Protein AF-A0A484Z8P9-F1 (afdb_monomer_lite)

Secondary structure (DSSP, 8-state):
-------HHHHHHHHHHTT------HHHHHHHHHHHHHHHH--SS-EEHHHHHHHHHHHHHHTT--GGGHHHHHHHHHHHHHHTTSEEEEE-TTSGGGEEEEE-HHHHHHHHHHHS-----HHHHHHHHHHHHHHHHHHHHHHHH---HHHIIIIIIHHIIIIIHHHHHHHHHHHHHHHHHHHHHHHHHHHHHHHHTTTTHHHHHHHHHHHHHHHHHHHHHHHHHHHHHHHHHHHHHHHHTT-GGGHHHHHHHHHHHHHHHHHHHHHHHHHHHHHHHHHHHHHHIIIIIGGGTTSHHHHHHHHHHHTGGGS--------PPP------

Structure (mmCIF, N/CA/C/O backbone):
data_AF-A0A484Z8P9-F1
#
_entry.id   AF-A0A484Z8P9-F1
#
loop_
_atom_site.group_PDB
_atom_site.id
_atom_site.type_symbol
_atom_site.label_atom_id
_atom_site.label_alt_id
_atom_site.label_comp_id
_atom_site.label_asym_id
_atom_site.label_entity_id
_atom_site.label_seq_id
_atom_site.pdbx_PDB_ins_code
_atom_site.Cartn_x
_atom_site.Cartn_y
_atom_site.Cartn_z
_atom_site.occupancy
_atom_site.B_iso_or_equiv
_atom_site.auth_seq_id
_atom_site.auth_comp_id
_atom_site.auth_asym_id
_atom_site.auth_atom_id
_atom_site.pdbx_PDB_model_num
ATOM 1 N N . MET A 1 1 ? 22.031 -9.358 -8.435 1.00 37.25 1 MET A N 1
ATOM 2 C CA . MET A 1 1 ? 20.747 -9.681 -7.775 1.00 37.25 1 MET A CA 1
ATOM 3 C C . MET A 1 1 ? 20.360 -11.077 -8.216 1.00 37.25 1 MET A C 1
ATOM 5 O O . MET A 1 1 ? 20.208 -11.274 -9.410 1.00 37.25 1 MET A O 1
ATOM 9 N N . SER A 1 2 ? 20.320 -12.048 -7.305 1.00 35.28 2 SER A N 1
ATOM 10 C CA . SER A 1 2 ? 19.967 -13.431 -7.638 1.00 35.28 2 SER A CA 1
ATOM 11 C C . SER A 1 2 ? 18.518 -13.498 -8.115 1.00 35.28 2 SER A C 1
ATOM 13 O O . SER A 1 2 ? 17.629 -13.045 -7.393 1.00 35.28 2 SER A O 1
ATOM 15 N N . GLU A 1 3 ? 18.282 -14.058 -9.301 1.00 43.06 3 GLU A N 1
ATOM 16 C CA . GLU A 1 3 ? 16.948 -14.477 -9.727 1.00 43.06 3 GLU A CA 1
ATOM 17 C C . GLU A 1 3 ? 16.359 -15.385 -8.641 1.00 43.06 3 GLU A C 1
ATOM 19 O O . GLU A 1 3 ? 16.857 -16.480 -8.378 1.00 43.06 3 GLU A O 1
ATOM 24 N N . PHE A 1 4 ? 15.333 -14.898 -7.946 1.00 51.59 4 PHE A N 1
ATOM 25 C CA . PHE A 1 4 ? 14.614 -15.669 -6.938 1.00 51.59 4 PHE A CA 1
ATOM 26 C C . PHE A 1 4 ? 13.738 -16.710 -7.648 1.00 51.59 4 PHE A C 1
ATOM 28 O O . PHE A 1 4 ? 12.543 -16.520 -7.833 1.00 51.59 4 PHE A O 1
ATOM 35 N N . SER A 1 5 ? 14.347 -17.819 -8.064 1.00 47.97 5 SER A N 1
ATOM 36 C CA . SER A 1 5 ? 13.654 -19.040 -8.481 1.00 47.97 5 SER A CA 1
ATOM 37 C C . SER A 1 5 ? 13.575 -19.996 -7.289 1.00 47.97 5 SER A C 1
ATOM 39 O O . SER A 1 5 ? 14.218 -21.042 -7.277 1.00 47.97 5 SER A O 1
ATOM 41 N N . GLN A 1 6 ? 12.835 -19.615 -6.249 1.00 67.81 6 GLN A N 1
ATOM 42 C CA . GLN A 1 6 ? 12.407 -20.568 -5.225 1.00 67.81 6 GLN A CA 1
ATOM 43 C C . GLN A 1 6 ? 10.926 -20.844 -5.442 1.00 67.81 6 GLN A C 1
ATOM 45 O O . GLN A 1 6 ? 10.118 -19.919 -5.534 1.00 67.81 6 GLN A O 1
ATOM 50 N N . THR A 1 7 ? 10.563 -22.118 -5.530 1.00 87.06 7 THR A N 1
ATOM 51 C CA . THR A 1 7 ? 9.159 -22.526 -5.446 1.00 87.06 7 THR A CA 1
ATOM 52 C C . THR A 1 7 ? 8.559 -22.041 -4.119 1.00 87.06 7 THR A C 1
ATOM 54 O O . THR A 1 7 ? 9.279 -21.809 -3.144 1.00 87.06 7 THR A O 1
ATOM 57 N N . VAL A 1 8 ? 7.229 -21.901 -4.045 1.00 88.31 8 VAL A N 1
ATOM 58 C CA . VAL A 1 8 ? 6.553 -21.447 -2.810 1.00 88.31 8 VAL A CA 1
ATOM 59 C C . VAL A 1 8 ? 7.009 -22.242 -1.567 1.00 88.31 8 VAL A C 1
ATOM 61 O O . VAL A 1 8 ? 7.335 -21.611 -0.560 1.00 88.31 8 VAL A O 1
ATOM 64 N N . PRO A 1 9 ? 7.130 -23.589 -1.600 1.00 92.69 9 PRO A N 1
ATOM 65 C CA . PRO A 1 9 ? 7.633 -24.350 -0.454 1.00 92.69 9 PRO A CA 1
ATOM 66 C C . PRO A 1 9 ? 9.104 -24.075 -0.104 1.00 92.69 9 PRO A C 1
ATOM 68 O O . PRO A 1 9 ? 9.454 -24.044 1.077 1.00 92.69 9 PRO A O 1
ATOM 71 N N . GLU A 1 10 ? 9.968 -23.860 -1.098 1.00 93.44 10 GLU A N 1
ATOM 72 C CA . GLU A 1 10 ? 11.386 -23.545 -0.873 1.00 93.44 10 GLU A CA 1
ATOM 73 C C . GLU A 1 10 ? 11.560 -22.188 -0.192 1.00 93.44 10 GLU A C 1
ATOM 75 O O . GLU A 1 10 ? 12.359 -22.080 0.740 1.00 93.44 10 GLU A O 1
ATOM 80 N N . LEU A 1 11 ? 10.761 -21.189 -0.582 1.00 90.62 11 LEU A N 1
ATOM 81 C CA . LEU A 1 11 ? 10.760 -19.876 0.064 1.00 90.62 11 LEU A CA 1
ATOM 82 C C . LEU A 1 11 ? 10.361 -19.981 1.543 1.00 90.62 11 LEU A C 1
ATOM 84 O O . LEU A 1 11 ? 11.007 -19.383 2.404 1.00 90.62 11 LEU A O 1
ATOM 88 N N . VAL A 1 12 ? 9.339 -20.784 1.861 1.00 93.44 12 VAL A N 1
ATOM 89 C CA . VAL A 1 12 ? 8.914 -21.025 3.252 1.00 93.44 12 VAL A CA 1
ATOM 90 C C . VAL A 1 12 ? 10.012 -21.735 4.048 1.00 93.44 12 VAL A C 1
ATOM 92 O O . VAL A 1 12 ? 10.311 -21.350 5.182 1.00 93.44 12 VAL A O 1
ATOM 95 N N . ALA A 1 13 ? 10.652 -22.750 3.461 1.00 94.50 13 ALA A N 1
ATOM 96 C CA . ALA A 1 13 ? 11.763 -23.452 4.097 1.00 94.50 13 ALA A CA 1
ATOM 97 C C . ALA A 1 13 ? 12.959 -22.519 4.348 1.00 94.50 13 ALA A C 1
ATOM 99 O O . ALA A 1 13 ? 13.568 -22.572 5.420 1.00 94.50 13 ALA A O 1
ATOM 100 N N . TRP A 1 14 ? 13.269 -21.632 3.399 1.00 93.50 14 TRP A N 1
ATOM 101 C CA . TRP A 1 14 ? 14.308 -20.616 3.537 1.00 93.50 14 TRP A CA 1
ATOM 102 C C . TRP A 1 14 ? 13.979 -19.606 4.641 1.00 93.50 14 TRP A C 1
ATOM 104 O O . TRP A 1 14 ? 14.825 -19.371 5.505 1.00 93.50 14 TRP A O 1
ATOM 114 N N . ALA A 1 15 ? 12.759 -19.065 4.680 1.00 93.81 15 ALA A N 1
ATOM 115 C CA . ALA A 1 15 ? 12.340 -18.123 5.719 1.00 93.81 15 ALA A CA 1
ATOM 116 C C . ALA A 1 15 ? 12.446 -18.737 7.124 1.00 93.81 15 ALA A C 1
ATOM 118 O O . ALA A 1 15 ? 13.018 -18.129 8.030 1.00 93.81 15 ALA A O 1
ATOM 119 N N . ARG A 1 16 ? 11.997 -19.991 7.282 1.00 94.56 16 ARG A N 1
ATOM 120 C CA . ARG A 1 16 ? 12.126 -20.746 8.536 1.00 94.56 16 ARG A CA 1
ATOM 121 C C . ARG A 1 16 ? 13.587 -21.011 8.907 1.00 94.56 16 ARG A C 1
ATOM 123 O O . ARG A 1 16 ? 13.947 -20.878 10.071 1.00 94.56 16 ARG A O 1
ATOM 130 N N . LYS A 1 17 ? 14.436 -21.388 7.944 1.00 95.38 17 LYS A N 1
ATOM 131 C CA . LYS A 1 17 ? 15.869 -21.648 8.183 1.00 95.38 17 LYS A CA 1
ATOM 132 C C . LYS A 1 17 ? 16.605 -20.403 8.688 1.00 95.38 17 LYS A C 1
ATOM 134 O O . LYS A 1 17 ? 17.555 -20.542 9.451 1.00 95.38 17 LYS A O 1
ATOM 139 N N . ASN A 1 18 ? 16.185 -19.217 8.253 1.00 93.38 18 ASN A N 1
ATOM 140 C CA . ASN A 1 18 ? 16.790 -17.947 8.652 1.00 93.38 18 ASN A CA 1
ATOM 141 C C . ASN A 1 18 ? 16.125 -17.296 9.879 1.00 93.38 18 ASN A C 1
ATOM 143 O O . ASN A 1 18 ? 16.535 -16.195 10.241 1.00 93.38 18 ASN A O 1
ATOM 147 N N . ASP A 1 19 ? 15.133 -17.950 10.499 1.00 94.00 19 ASP A N 1
ATOM 148 C CA . ASP A 1 19 ? 14.394 -17.440 11.666 1.00 94.00 19 ASP A CA 1
ATOM 149 C C . ASP A 1 19 ? 13.837 -16.020 11.440 1.00 94.00 19 ASP A C 1
ATOM 151 O O . ASP A 1 19 ? 13.953 -15.142 12.294 1.00 94.00 19 ASP A O 1
ATOM 155 N N . PHE A 1 20 ? 13.275 -15.748 10.252 1.00 94.88 20 PHE A N 1
ATOM 156 C CA . PHE A 1 20 ? 12.651 -14.446 10.001 1.00 94.88 20 PHE A CA 1
ATOM 157 C C . PHE A 1 20 ? 11.382 -14.294 10.832 1.00 94.88 20 PHE A C 1
ATOM 159 O O . PHE A 1 20 ? 10.406 -15.018 10.642 1.00 94.88 20 PHE A O 1
ATOM 166 N N . SER A 1 21 ? 11.392 -13.307 11.723 1.00 95.75 21 SER A N 1
ATOM 167 C CA . SER A 1 21 ? 10.266 -12.979 12.588 1.00 95.75 21 SER A CA 1
ATOM 168 C C . SER A 1 21 ? 10.240 -11.487 12.890 1.00 95.75 21 SER A C 1
ATOM 170 O O . SER A 1 21 ? 11.296 -10.884 13.082 1.00 95.75 21 SER A O 1
ATOM 172 N N . ILE A 1 22 ? 9.035 -10.930 12.997 1.00 97.88 22 ILE A N 1
ATOM 173 C CA . ILE A 1 22 ? 8.789 -9.578 13.497 1.00 97.88 22 ILE A CA 1
ATOM 174 C C . ILE A 1 22 ? 7.814 -9.708 14.668 1.00 97.88 22 ILE A C 1
ATOM 176 O O . ILE A 1 22 ? 6.740 -10.290 14.530 1.00 97.88 22 ILE A O 1
ATOM 180 N N . SER A 1 23 ? 8.201 -9.181 15.821 1.00 97.56 23 SER A N 1
ATOM 181 C CA . SER A 1 23 ? 7.424 -9.140 17.052 1.00 97.56 23 SER A CA 1
ATOM 182 C C . SER A 1 23 ? 7.485 -7.722 17.604 1.00 97.56 23 SER A C 1
ATOM 184 O O . SER A 1 23 ? 8.396 -7.365 18.353 1.00 97.56 23 SER A O 1
ATOM 186 N N . LEU A 1 24 ? 6.480 -6.925 17.237 1.00 97.69 24 LEU A N 1
ATOM 187 C CA . LEU A 1 24 ? 6.313 -5.540 17.668 1.00 97.69 24 LEU A CA 1
ATOM 188 C C . LEU A 1 24 ? 4.995 -5.361 18.441 1.00 97.69 24 LEU A C 1
ATOM 190 O O . LEU A 1 24 ? 4.028 -4.842 17.885 1.00 97.69 24 LEU A O 1
ATOM 194 N N . PRO A 1 25 ? 4.925 -5.793 19.718 1.00 97.06 25 PRO A N 1
ATOM 195 C CA . PRO A 1 25 ? 3.855 -5.369 20.619 1.00 97.06 25 PRO A CA 1
ATOM 196 C C . PRO A 1 25 ? 3.787 -3.838 20.730 1.00 97.06 25 PRO A C 1
ATOM 198 O O . PRO A 1 25 ? 4.731 -3.145 20.351 1.00 97.06 25 PRO A O 1
ATOM 201 N N . VAL A 1 26 ? 2.682 -3.303 21.258 1.00 97.56 26 VAL A N 1
ATOM 202 C CA . VAL A 1 26 ? 2.400 -1.854 21.239 1.00 97.56 26 VAL A CA 1
ATOM 203 C C . VAL A 1 26 ? 3.549 -1.029 21.832 1.00 97.56 26 VAL A C 1
ATOM 205 O O . VAL A 1 26 ? 3.961 -0.053 21.221 1.00 97.56 26 VAL A O 1
ATOM 208 N N . ASP A 1 27 ? 4.137 -1.454 22.951 1.00 95.25 27 ASP A N 1
ATOM 209 C CA . ASP A 1 27 ? 5.281 -0.785 23.584 1.00 95.25 27 ASP A CA 1
ATOM 210 C C . ASP A 1 27 ? 6.555 -0.827 22.718 1.00 95.25 27 ASP A C 1
ATOM 212 O O . ASP A 1 27 ? 7.264 0.172 22.589 1.00 95.25 27 ASP A O 1
ATOM 216 N N . ARG A 1 28 ? 6.839 -1.964 22.070 1.00 97.31 28 ARG A N 1
ATOM 217 C CA . ARG A 1 28 ? 7.971 -2.117 21.139 1.00 97.31 28 ARG A CA 1
ATOM 218 C C . ARG A 1 28 ? 7.794 -1.297 19.869 1.00 97.31 28 ARG A C 1
ATOM 220 O O . ARG A 1 28 ? 8.763 -0.700 19.404 1.00 97.31 28 ARG A O 1
ATOM 227 N N . LEU A 1 29 ? 6.579 -1.254 19.326 1.00 97.94 29 LEU A N 1
ATOM 228 C CA . LEU A 1 29 ? 6.259 -0.414 18.180 1.00 97.94 29 LEU A CA 1
ATOM 229 C C . LEU A 1 29 ? 6.391 1.061 18.560 1.00 97.94 29 LEU A C 1
ATOM 231 O O . LEU A 1 29 ? 7.093 1.785 17.868 1.00 97.94 29 LEU A O 1
ATOM 235 N N . SER A 1 30 ? 5.817 1.496 19.686 1.00 97.31 30 SER A N 1
ATOM 236 C CA . SER A 1 30 ? 5.971 2.869 20.186 1.00 97.31 30 SER A CA 1
ATOM 237 C C . SER A 1 30 ? 7.437 3.261 20.361 1.00 97.31 30 SER A C 1
ATOM 239 O O . SER A 1 30 ? 7.817 4.364 19.976 1.00 97.31 30 SER A O 1
ATOM 241 N N . PHE A 1 31 ? 8.277 2.355 20.868 1.00 97.94 31 PHE A N 1
ATOM 242 C CA . PHE A 1 31 ? 9.721 2.574 20.933 1.00 97.94 31 PHE A CA 1
ATOM 243 C C . PHE A 1 31 ? 10.358 2.736 19.552 1.00 97.94 31 PHE A C 1
ATOM 245 O O . PHE A 1 31 ? 11.072 3.709 19.328 1.00 97.94 31 PHE A O 1
ATOM 252 N N . LEU A 1 32 ? 10.063 1.845 18.603 1.00 97.88 32 LEU A N 1
ATOM 253 C CA . LEU A 1 32 ? 10.579 1.954 17.238 1.00 97.88 32 LEU A CA 1
ATOM 254 C C . LEU A 1 32 ? 10.132 3.260 16.551 1.00 97.88 32 LEU A C 1
ATOM 256 O O . LEU A 1 32 ? 10.923 3.885 15.845 1.00 97.88 32 LEU A O 1
ATOM 260 N N . LEU A 1 33 ? 8.892 3.700 16.787 1.00 97.00 33 LEU A N 1
ATOM 261 C CA . LEU A 1 33 ? 8.375 4.967 16.271 1.00 97.00 33 LEU A CA 1
ATOM 262 C C . LEU A 1 33 ? 9.081 6.169 16.908 1.00 97.00 33 LEU A C 1
ATOM 264 O O . LEU A 1 33 ? 9.485 7.076 16.189 1.00 97.00 33 LEU A O 1
ATOM 268 N N . ALA A 1 34 ? 9.304 6.155 18.226 1.00 95.88 34 ALA A N 1
ATOM 269 C CA . ALA A 1 34 ? 10.063 7.200 18.913 1.00 95.88 34 ALA A CA 1
ATOM 270 C C . ALA A 1 34 ? 11.489 7.323 18.350 1.00 95.88 34 ALA A C 1
ATOM 272 O O . ALA A 1 34 ? 11.957 8.423 18.063 1.00 95.88 34 ALA A O 1
ATOM 273 N N . VAL A 1 35 ? 12.149 6.185 18.115 1.00 95.62 35 VAL A N 1
ATOM 274 C CA . VAL A 1 35 ? 13.470 6.114 17.475 1.00 95.62 35 VAL A CA 1
ATOM 275 C C . VAL A 1 35 ? 13.446 6.733 16.074 1.00 95.62 35 VAL A C 1
ATOM 277 O O . VAL A 1 35 ? 14.334 7.510 15.730 1.00 95.62 35 VAL A O 1
ATOM 280 N N . ALA A 1 36 ? 12.428 6.436 15.266 1.00 95.12 36 ALA A N 1
ATOM 281 C CA . ALA A 1 36 ? 12.298 7.007 13.929 1.00 95.12 36 ALA A CA 1
ATOM 282 C C . ALA A 1 36 ? 12.024 8.514 13.927 1.00 95.12 36 ALA A C 1
ATOM 284 O O . ALA A 1 36 ? 12.603 9.217 13.100 1.00 95.12 36 ALA A O 1
ATOM 285 N N . THR A 1 37 ? 11.220 9.020 14.864 1.00 93.38 37 THR A N 1
ATOM 286 C CA . THR A 1 37 ? 10.999 10.464 15.031 1.00 93.38 37 THR A CA 1
ATOM 287 C C . THR A 1 37 ? 12.308 11.182 15.355 1.00 93.38 37 THR A C 1
ATOM 289 O O . THR A 1 37 ? 12.677 12.124 14.656 1.00 93.38 37 THR A O 1
ATOM 292 N N . LEU A 1 38 ? 13.073 10.677 16.331 1.00 91.81 38 LEU A N 1
ATOM 293 C CA . LEU A 1 38 ? 14.383 11.239 16.683 1.00 91.81 38 LEU A CA 1
ATOM 294 C C . LEU A 1 38 ? 15.375 11.168 15.517 1.00 91.81 38 LEU A C 1
ATOM 296 O O . LEU A 1 38 ? 16.166 12.082 15.305 1.00 91.81 38 LEU A O 1
ATOM 300 N N . ASN A 1 39 ? 15.337 10.084 14.742 1.00 90.75 39 ASN A N 1
ATOM 301 C CA . ASN A 1 39 ? 16.174 9.941 13.559 1.00 90.75 39 ASN A CA 1
ATOM 302 C C . ASN A 1 39 ? 15.793 10.925 12.438 1.00 90.75 39 ASN A C 1
ATOM 304 O O . ASN A 1 39 ? 16.672 11.369 11.707 1.00 90.75 39 ASN A O 1
ATOM 308 N N . GLY A 1 40 ? 14.509 11.262 12.291 1.00 86.38 40 GLY A N 1
ATOM 309 C CA . GLY A 1 40 ? 14.021 12.198 11.273 1.00 86.38 40 GLY A CA 1
ATOM 310 C C . GLY A 1 40 ? 14.373 13.662 11.548 1.00 86.38 40 GLY A C 1
ATOM 311 O O . GLY A 1 40 ? 14.564 14.426 10.606 1.00 86.38 40 GLY A O 1
ATOM 312 N N . GLU A 1 41 ? 14.488 14.044 12.820 1.00 85.75 41 GLU A N 1
ATOM 313 C CA . GLU A 1 41 ? 14.847 15.405 13.249 1.00 85.75 41 GLU A CA 1
ATOM 314 C C . GLU A 1 41 ? 16.366 15.619 13.383 1.00 85.75 41 GLU A C 1
ATOM 316 O O . GLU A 1 41 ? 16.825 16.747 13.585 1.00 85.75 41 GLU A O 1
ATOM 321 N N . ARG A 1 42 ? 17.167 14.550 13.275 1.00 86.56 42 ARG A N 1
ATOM 322 C CA . ARG A 1 42 ? 18.616 14.616 13.490 1.00 86.56 42 ARG A CA 1
ATOM 323 C C . ARG A 1 42 ? 19.325 15.344 12.342 1.00 86.56 42 ARG A C 1
ATOM 325 O O . ARG A 1 42 ? 19.158 15.010 11.172 1.00 86.56 42 ARG A O 1
ATOM 332 N N . LEU A 1 43 ? 20.166 16.316 12.708 1.00 77.00 43 LEU A N 1
ATOM 333 C CA . LEU A 1 43 ? 20.972 17.118 11.777 1.00 77.00 43 LEU A CA 1
ATOM 334 C C . LEU A 1 43 ? 22.415 16.614 11.617 1.00 77.00 43 LEU A C 1
ATOM 336 O O . LEU A 1 43 ? 23.005 16.829 10.562 1.00 77.00 43 LEU A O 1
ATOM 340 N N . ASP A 1 44 ? 22.983 15.969 12.640 1.00 80.50 44 ASP A N 1
ATOM 341 C CA . ASP A 1 44 ? 24.361 15.468 12.623 1.00 80.50 44 ASP A CA 1
ATOM 342 C C . ASP A 1 44 ? 24.503 14.189 13.465 1.00 80.50 44 ASP A C 1
ATOM 344 O O . ASP A 1 44 ? 23.823 14.026 14.480 1.00 80.50 44 ASP A O 1
ATOM 348 N N . GLY A 1 45 ? 25.400 13.299 13.042 1.00 82.75 45 GLY A N 1
ATOM 349 C CA . GLY A 1 45 ? 25.684 12.018 13.690 1.00 82.75 45 GLY A CA 1
ATOM 350 C C . GLY A 1 45 ? 24.633 10.918 13.486 1.00 82.75 45 GLY A C 1
ATOM 351 O O . GLY A 1 45 ? 23.630 11.079 12.795 1.00 82.75 45 GLY A O 1
ATOM 352 N N . GLU A 1 46 ? 24.888 9.767 14.107 1.00 90.06 46 GLU A N 1
ATOM 353 C CA . GLU A 1 46 ? 23.980 8.613 14.179 1.00 90.06 46 GLU A CA 1
ATOM 354 C C . GLU A 1 46 ? 23.535 8.397 15.630 1.00 90.06 46 GLU A C 1
ATOM 356 O O . GLU A 1 46 ? 24.188 8.895 16.546 1.00 90.06 46 GLU A O 1
ATOM 361 N N . MET A 1 47 ? 22.461 7.630 15.851 1.00 92.56 47 MET A N 1
ATOM 362 C CA . MET A 1 47 ? 21.931 7.414 17.206 1.00 92.56 47 MET A CA 1
ATOM 363 C C . MET A 1 47 ? 22.925 6.690 18.102 1.00 92.56 47 MET A C 1
ATOM 365 O O . MET A 1 47 ? 23.314 5.570 17.775 1.00 92.56 47 MET A O 1
ATOM 369 N N . SER A 1 48 ? 23.274 7.270 19.246 1.00 93.81 48 SER A N 1
ATOM 370 C CA . SER A 1 48 ? 24.070 6.599 20.275 1.00 93.81 48 SER A CA 1
ATOM 371 C C . SER A 1 48 ? 23.225 5.609 21.087 1.00 93.81 48 SER A C 1
ATOM 373 O O . SER A 1 48 ? 21.991 5.618 21.044 1.00 93.81 48 SER A O 1
ATOM 375 N N . GLU A 1 49 ? 23.878 4.737 21.860 1.00 93.25 49 GLU A N 1
ATOM 376 C CA . GLU A 1 49 ? 23.152 3.861 22.788 1.00 93.25 49 GLU A CA 1
ATOM 377 C C . GLU A 1 49 ? 22.436 4.659 23.887 1.00 93.25 49 GLU A C 1
ATOM 379 O O . GLU A 1 49 ? 21.313 4.315 24.256 1.00 93.25 49 GLU A O 1
ATOM 384 N N . GLY A 1 50 ? 23.052 5.748 24.364 1.00 92.12 50 GLY A N 1
ATOM 385 C CA . GLY A 1 50 ? 22.462 6.639 25.368 1.00 92.12 50 GLY A CA 1
ATOM 386 C C . GLY A 1 50 ? 21.137 7.234 24.894 1.00 92.12 50 GLY A C 1
ATOM 387 O O . GLY A 1 50 ? 20.123 7.117 25.581 1.00 92.12 50 GLY A O 1
ATOM 388 N N . GLU A 1 51 ? 21.106 7.749 23.664 1.00 93.38 51 GLU A N 1
ATOM 389 C CA . GLU A 1 51 ? 19.893 8.314 23.062 1.00 93.38 51 GLU A CA 1
ATOM 390 C C . GLU A 1 51 ? 18.781 7.266 22.889 1.00 93.38 51 GLU A C 1
ATOM 392 O O . GLU A 1 51 ? 17.606 7.569 23.103 1.00 93.38 51 GLU A O 1
ATOM 397 N N . LEU A 1 52 ? 19.124 6.016 22.548 1.00 95.38 52 LEU A N 1
ATOM 398 C CA . LEU A 1 52 ? 18.138 4.932 22.483 1.00 95.38 52 LEU A CA 1
ATOM 399 C C . LEU A 1 52 ? 17.582 4.565 23.862 1.00 95.38 52 LEU A C 1
ATOM 401 O O . LEU A 1 52 ? 16.387 4.297 23.989 1.00 95.38 52 LEU A O 1
ATOM 405 N N . VAL A 1 53 ? 18.422 4.542 24.896 1.00 95.50 53 VAL A N 1
ATOM 406 C CA . VAL A 1 53 ? 17.980 4.272 26.272 1.00 95.50 53 VAL A CA 1
ATOM 407 C C . VAL A 1 53 ? 17.089 5.404 26.786 1.00 95.50 53 VAL A C 1
ATOM 409 O O . VAL A 1 53 ? 16.085 5.136 27.450 1.00 95.50 53 VAL A O 1
ATOM 412 N N . ASP A 1 54 ? 17.401 6.651 26.446 1.00 94.25 54 ASP A N 1
ATOM 413 C CA . ASP A 1 54 ? 16.589 7.814 26.799 1.00 94.25 54 ASP A CA 1
ATOM 414 C C . ASP A 1 54 ? 15.241 7.814 26.062 1.00 94.25 54 ASP A C 1
ATOM 416 O O . ASP A 1 54 ? 14.195 7.995 26.688 1.00 94.25 54 ASP A O 1
ATOM 420 N N . ALA A 1 55 ? 15.226 7.486 24.767 1.00 95.50 55 ALA A N 1
ATOM 421 C CA . ALA A 1 55 ? 13.987 7.269 24.020 1.00 95.50 55 ALA A CA 1
ATOM 422 C C . ALA A 1 55 ? 13.143 6.140 24.637 1.00 95.50 55 ALA A C 1
ATOM 424 O O . ALA A 1 55 ? 11.928 6.272 24.799 1.00 95.50 55 ALA A O 1
ATOM 425 N N . PHE A 1 56 ? 13.785 5.039 25.044 1.00 97.25 56 PHE A N 1
ATOM 426 C CA . PHE A 1 56 ? 13.104 3.934 25.715 1.00 97.25 56 PHE A CA 1
ATOM 427 C C . PHE A 1 56 ? 12.531 4.353 27.072 1.00 97.25 56 PHE A C 1
ATOM 429 O O . PHE A 1 56 ? 11.452 3.889 27.441 1.00 97.25 56 PHE A O 1
ATOM 436 N N . ARG A 1 57 ? 13.214 5.236 27.811 1.00 96.12 57 ARG A N 1
ATOM 437 C CA . ARG A 1 57 ? 12.726 5.775 29.088 1.00 96.12 57 ARG A CA 1
ATOM 438 C C . ARG A 1 57 ? 11.391 6.491 28.903 1.00 96.12 57 ARG A C 1
ATOM 440 O O . ARG A 1 57 ? 10.441 6.145 29.595 1.00 96.12 57 ARG A O 1
ATOM 447 N N . HIS A 1 58 ? 11.283 7.376 27.912 1.00 95.69 58 HIS A N 1
ATOM 448 C CA . HIS A 1 58 ? 10.025 8.068 27.609 1.00 95.69 58 HIS A CA 1
ATOM 449 C C . HIS A 1 58 ? 8.877 7.108 27.281 1.00 95.69 58 HIS A C 1
ATOM 451 O O . HIS A 1 58 ? 7.753 7.310 27.738 1.00 95.69 58 HIS A O 1
ATOM 457 N N . VAL A 1 59 ? 9.154 6.038 26.530 1.00 96.38 59 VAL A N 1
ATOM 458 C CA . VAL A 1 59 ? 8.145 5.008 26.250 1.00 96.38 59 VAL A CA 1
ATOM 459 C C . VAL A 1 59 ? 7.791 4.232 27.517 1.00 96.38 59 VAL A C 1
ATOM 461 O O . VAL A 1 59 ? 6.617 4.074 27.819 1.00 96.38 59 VAL A O 1
ATOM 464 N N . SER A 1 60 ? 8.770 3.797 28.309 1.00 96.19 60 SER A N 1
ATOM 465 C CA . SER A 1 60 ? 8.522 3.100 29.578 1.00 96.19 60 SER A CA 1
ATOM 466 C C . SER A 1 60 ? 7.641 3.922 30.527 1.00 96.19 60 SER A C 1
ATOM 468 O O . SER A 1 60 ? 6.741 3.361 31.153 1.00 96.19 60 SER A O 1
ATOM 470 N N . ASP A 1 61 ? 7.886 5.230 30.614 1.00 95.44 61 ASP A N 1
ATOM 471 C CA . ASP A 1 61 ? 7.106 6.152 31.441 1.00 95.44 61 ASP A CA 1
ATOM 472 C C . ASP A 1 61 ? 5.664 6.283 30.922 1.00 95.44 61 ASP A C 1
ATOM 474 O O . ASP A 1 61 ? 4.720 6.233 31.708 1.00 95.44 61 ASP A O 1
ATOM 478 N N . ALA A 1 62 ? 5.474 6.360 29.599 1.00 96.12 62 ALA A N 1
ATOM 479 C CA . ALA A 1 62 ? 4.149 6.421 28.973 1.00 96.12 62 ALA A CA 1
ATOM 480 C C . ALA A 1 62 ? 3.301 5.154 29.195 1.00 96.12 62 ALA A C 1
ATOM 482 O O . ALA A 1 62 ? 2.074 5.224 29.173 1.00 96.12 62 ALA A O 1
ATOM 483 N N . PHE A 1 63 ? 3.942 4.004 29.419 1.00 95.06 63 PHE A N 1
ATOM 484 C CA . PHE A 1 63 ? 3.282 2.732 29.735 1.00 95.06 63 PHE A CA 1
ATOM 485 C C . PHE A 1 63 ? 3.239 2.429 31.245 1.00 95.06 63 PHE A C 1
ATOM 487 O O . PHE A 1 63 ? 2.939 1.296 31.622 1.00 95.06 63 PHE A O 1
ATOM 494 N N . GLU A 1 64 ? 3.553 3.406 32.104 1.00 94.06 64 GLU A N 1
ATOM 495 C CA . GLU A 1 64 ? 3.517 3.283 33.572 1.00 94.06 64 GLU A CA 1
ATOM 496 C C . GLU A 1 64 ? 4.356 2.103 34.113 1.00 94.06 64 GLU A C 1
ATOM 498 O O . GLU A 1 64 ? 4.015 1.448 35.101 1.00 94.06 64 GLU A O 1
ATOM 503 N N . GLN A 1 65 ? 5.477 1.794 33.453 1.00 89.25 65 GLN A N 1
ATOM 504 C CA . GLN A 1 65 ? 6.338 0.666 33.815 1.00 89.25 65 GLN A CA 1
ATOM 505 C C . GLN A 1 65 ? 7.362 1.052 34.898 1.00 89.25 65 GLN A C 1
ATOM 507 O O . GLN A 1 65 ? 7.768 2.203 35.030 1.00 89.25 65 GLN A O 1
ATOM 512 N N . THR A 1 66 ? 7.846 0.070 35.665 1.00 89.19 66 THR A N 1
ATOM 513 C CA . THR A 1 66 ? 8.763 0.309 36.794 1.00 89.19 66 THR A CA 1
ATOM 514 C C . THR A 1 66 ? 10.102 0.918 36.364 1.00 89.19 66 THR A C 1
ATOM 516 O O . THR A 1 66 ? 10.798 0.364 35.504 1.00 89.19 66 THR A O 1
ATOM 519 N N . SER A 1 67 ? 10.516 1.994 37.039 1.00 86.06 67 SER A N 1
ATOM 520 C CA . SER A 1 67 ? 11.749 2.731 36.734 1.00 86.06 67 SER A CA 1
ATOM 521 C C . SER A 1 67 ? 13.038 1.970 37.070 1.00 86.06 67 SER A C 1
ATOM 523 O O . SER A 1 67 ? 14.036 2.088 36.362 1.00 86.06 67 SER A O 1
ATOM 525 N N . GLU A 1 68 ? 13.007 1.113 38.093 1.00 87.50 68 GLU A N 1
ATOM 526 C CA . GLU A 1 68 ? 14.175 0.362 38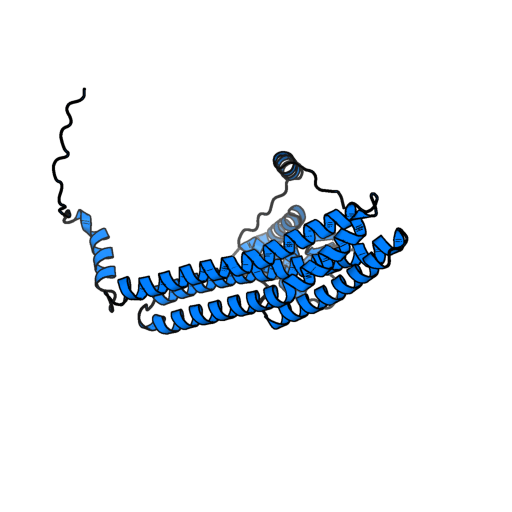.583 1.00 87.50 68 GLU A CA 1
ATOM 527 C C . GLU A 1 68 ? 14.780 -0.602 37.547 1.00 87.50 68 GLU A C 1
ATOM 529 O O . GLU A 1 68 ? 15.955 -0.950 37.624 1.00 87.50 68 GLU A O 1
ATOM 534 N N . THR A 1 69 ? 13.994 -1.037 36.557 1.00 92.00 69 THR A N 1
ATOM 535 C CA . THR A 1 69 ? 14.410 -2.043 35.562 1.00 92.00 69 THR A CA 1
ATOM 536 C C . THR A 1 69 ? 14.632 -1.469 34.162 1.00 92.00 69 THR A C 1
ATOM 538 O O . THR A 1 69 ? 14.871 -2.238 33.227 1.00 92.00 69 THR A O 1
ATOM 541 N N . ILE A 1 70 ? 14.573 -0.140 33.992 1.00 93.44 70 ILE A N 1
ATOM 542 C CA . ILE A 1 70 ? 14.618 0.515 32.673 1.00 93.44 70 ILE A CA 1
ATOM 543 C C . ILE A 1 70 ? 15.860 0.109 31.886 1.00 93.44 70 ILE A C 1
ATOM 545 O O . ILE A 1 70 ? 15.715 -0.335 30.755 1.00 93.44 70 ILE A O 1
ATOM 549 N N . SER A 1 71 ? 17.058 0.181 32.470 1.00 90.88 71 SER A N 1
ATOM 550 C CA . SER A 1 71 ? 18.298 -0.100 31.730 1.00 90.88 71 SER A CA 1
ATOM 551 C C . SER A 1 71 ? 18.342 -1.531 31.185 1.00 90.88 71 SER A C 1
ATOM 553 O O . SER A 1 71 ? 18.702 -1.755 30.032 1.00 90.88 71 SER A O 1
ATOM 555 N N . VAL A 1 72 ? 17.908 -2.516 31.982 1.00 94.19 72 VAL A N 1
ATOM 556 C CA . VAL A 1 72 ? 17.854 -3.922 31.546 1.00 94.19 72 VAL A CA 1
ATOM 557 C C . VAL A 1 72 ? 16.793 -4.110 30.460 1.00 94.19 72 VAL A C 1
ATOM 559 O O . VAL A 1 72 ? 17.037 -4.785 29.460 1.00 94.19 72 VAL A O 1
ATOM 562 N N . ARG A 1 73 ? 15.616 -3.492 30.619 1.00 95.19 73 ARG A N 1
ATOM 563 C CA . ARG A 1 73 ? 14.519 -3.593 29.645 1.00 95.19 73 ARG A CA 1
ATOM 564 C C . ARG A 1 73 ? 14.828 -2.870 28.333 1.00 95.19 73 ARG A C 1
ATOM 566 O O . ARG A 1 73 ? 14.472 -3.407 27.284 1.00 95.19 73 ARG A O 1
ATOM 573 N N . ALA A 1 74 ? 15.527 -1.737 28.386 1.00 95.88 74 ALA A N 1
ATOM 574 C CA . ALA A 1 74 ? 16.018 -0.989 27.233 1.00 95.88 74 ALA A CA 1
ATOM 575 C C . ALA A 1 74 ? 17.042 -1.814 26.450 1.00 95.88 74 ALA A C 1
ATOM 577 O O . ALA A 1 74 ? 16.860 -2.044 25.259 1.00 95.88 74 ALA A O 1
ATOM 578 N N . ASN A 1 75 ? 18.044 -2.381 27.129 1.00 95.12 75 ASN A N 1
ATOM 579 C CA . ASN A 1 75 ? 19.027 -3.260 26.488 1.00 95.12 75 ASN A CA 1
ATOM 580 C C . ASN A 1 75 ? 18.365 -4.477 25.833 1.00 95.12 75 ASN A C 1
ATOM 582 O O . ASN A 1 75 ? 18.712 -4.853 24.714 1.00 95.12 75 ASN A O 1
ATOM 586 N N . ASN A 1 76 ? 17.375 -5.080 26.495 1.00 96.12 76 ASN A N 1
ATOM 587 C CA . ASN A 1 76 ? 16.598 -6.169 25.906 1.00 96.12 76 ASN A CA 1
ATOM 588 C C . ASN A 1 76 ? 15.787 -5.700 24.687 1.00 96.12 76 ASN A C 1
ATOM 590 O O . ASN A 1 76 ? 15.704 -6.434 23.709 1.00 96.12 76 ASN A O 1
ATOM 594 N N . ALA A 1 77 ? 15.216 -4.490 24.725 1.00 97.06 77 ALA A N 1
ATOM 595 C CA . ALA A 1 77 ? 14.505 -3.886 23.596 1.00 97.06 77 ALA A CA 1
ATOM 596 C C . ALA A 1 77 ? 15.419 -3.705 22.389 1.00 97.06 77 ALA A C 1
ATOM 598 O O . ALA A 1 77 ? 15.113 -4.180 21.303 1.00 97.06 77 ALA A O 1
ATOM 599 N N . ILE A 1 78 ? 16.559 -3.050 22.597 1.00 97.19 78 ILE A N 1
ATOM 600 C CA . ILE A 1 78 ? 17.511 -2.705 21.545 1.00 97.19 78 ILE A CA 1
ATOM 601 C C . ILE A 1 78 ? 18.090 -3.978 20.920 1.00 97.19 78 ILE A C 1
ATOM 603 O O . ILE A 1 78 ? 18.115 -4.110 19.698 1.00 97.19 78 ILE A O 1
ATOM 607 N N . ASN A 1 79 ? 18.488 -4.959 21.739 1.00 96.50 79 ASN A N 1
ATOM 608 C CA . ASN A 1 79 ? 18.990 -6.237 21.232 1.00 96.50 79 ASN A CA 1
ATOM 609 C C . ASN A 1 79 ? 17.932 -6.999 20.421 1.00 96.50 79 ASN A C 1
ATOM 611 O O . ASN A 1 79 ? 18.269 -7.610 19.408 1.00 96.50 79 ASN A O 1
ATOM 615 N N . ASP A 1 80 ? 16.667 -6.946 20.837 1.00 96.38 80 ASP A N 1
ATOM 616 C CA . ASP A 1 80 ? 15.556 -7.545 20.099 1.00 96.38 80 ASP A CA 1
ATOM 617 C C . ASP A 1 80 ? 15.307 -6.824 18.760 1.00 96.38 80 ASP A C 1
ATOM 619 O O . ASP A 1 80 ? 15.225 -7.479 17.722 1.00 96.38 80 ASP A O 1
ATOM 623 N N . MET A 1 81 ? 15.336 -5.484 18.735 1.00 97.75 81 MET A N 1
ATOM 624 C CA . MET A 1 81 ? 15.262 -4.699 17.490 1.00 97.75 81 MET A CA 1
ATOM 625 C C . MET A 1 81 ? 16.390 -5.056 16.512 1.00 97.75 81 MET A C 1
ATOM 627 O O . MET A 1 81 ? 16.159 -5.164 15.306 1.00 97.75 81 MET A O 1
ATOM 631 N N . VAL A 1 82 ? 17.612 -5.268 17.010 1.00 97.56 82 VAL A N 1
ATOM 632 C CA . VAL A 1 82 ? 18.747 -5.693 16.176 1.00 97.56 82 VAL A CA 1
ATOM 633 C C . VAL A 1 82 ? 18.559 -7.129 15.680 1.00 97.56 82 VAL A C 1
ATOM 635 O O . VAL A 1 82 ? 18.744 -7.399 14.492 1.00 97.56 82 VAL A O 1
ATOM 638 N N . ARG A 1 83 ? 18.134 -8.054 16.552 1.00 96.88 83 ARG A N 1
ATOM 639 C CA . ARG A 1 83 ? 17.875 -9.458 16.186 1.00 96.88 83 ARG A CA 1
ATOM 640 C C . ARG A 1 83 ? 16.814 -9.572 15.090 1.00 96.88 83 ARG A C 1
ATOM 642 O O . ARG A 1 83 ? 16.998 -10.342 14.150 1.00 96.88 83 ARG A O 1
ATOM 649 N N . GLN A 1 84 ? 15.743 -8.789 15.187 1.00 97.06 84 GLN A N 1
ATOM 650 C CA . GLN A 1 84 ? 14.650 -8.749 14.210 1.00 97.06 84 GLN A CA 1
ATOM 651 C C . GLN A 1 84 ? 14.992 -7.956 12.938 1.00 97.06 84 GLN A C 1
ATOM 653 O O . GLN A 1 84 ? 14.142 -7.798 12.063 1.00 97.06 84 GLN A O 1
ATOM 658 N N . ARG A 1 85 ? 16.237 -7.473 12.802 1.00 97.50 85 ARG A N 1
ATOM 659 C CA . ARG A 1 85 ? 16.713 -6.674 11.662 1.00 97.50 85 ARG A CA 1
ATOM 660 C C . ARG A 1 85 ? 15.945 -5.366 11.484 1.00 97.50 85 ARG A C 1
ATOM 662 O O . ARG A 1 85 ? 15.763 -4.921 10.360 1.00 97.50 85 ARG A O 1
ATOM 669 N N . LEU A 1 86 ? 15.504 -4.748 12.575 1.00 98.00 86 LEU A N 1
ATOM 670 C CA . LEU A 1 86 ? 14.872 -3.425 12.577 1.00 98.00 86 LEU A CA 1
ATOM 671 C C . LEU A 1 86 ? 15.922 -2.325 12.759 1.00 98.00 86 LEU A C 1
ATOM 673 O O . LEU A 1 86 ? 15.856 -1.299 12.081 1.00 98.00 86 LEU A O 1
ATOM 677 N N . LEU A 1 87 ? 16.948 -2.595 13.573 1.00 97.81 87 LEU A N 1
ATOM 678 C CA . LEU A 1 87 ? 18.119 -1.739 13.769 1.00 97.81 87 LEU A CA 1
ATOM 679 C C . LEU A 1 87 ? 19.417 -2.452 13.369 1.00 97.81 87 LEU A C 1
ATOM 681 O O . LEU A 1 87 ? 19.587 -3.645 13.608 1.00 97.81 87 LEU A O 1
ATOM 685 N N . ASN A 1 88 ? 20.362 -1.700 12.814 1.00 97.38 88 ASN A N 1
ATOM 686 C CA . ASN A 1 88 ? 21.761 -2.099 12.700 1.00 97.38 88 ASN A CA 1
ATOM 687 C C . ASN A 1 88 ? 22.560 -1.457 13.831 1.00 97.38 88 ASN A C 1
ATOM 689 O O . ASN A 1 88 ? 22.367 -0.278 14.109 1.00 97.38 88 ASN A O 1
ATOM 693 N N . ARG A 1 89 ? 23.476 -2.220 14.433 1.00 96.81 89 ARG A N 1
ATOM 694 C CA . ARG A 1 89 ? 24.412 -1.748 15.460 1.00 96.81 89 ARG A CA 1
ATOM 695 C C . ARG A 1 89 ? 25.828 -1.720 14.898 1.00 96.81 89 ARG A C 1
ATOM 697 O O . ARG A 1 89 ? 26.284 -2.730 14.363 1.00 96.81 89 ARG A O 1
ATOM 704 N N . PHE A 1 90 ? 26.532 -0.611 15.091 1.00 96.12 90 PHE A N 1
ATOM 705 C CA . PHE A 1 90 ? 27.943 -0.452 14.745 1.00 96.12 90 PHE A CA 1
ATOM 706 C C . PHE A 1 90 ? 28.735 -0.043 15.984 1.00 96.12 90 PHE A C 1
ATOM 708 O O . PHE A 1 90 ? 28.282 0.795 16.756 1.00 96.12 90 PHE A O 1
ATOM 715 N N . THR A 1 91 ? 29.917 -0.619 16.180 1.00 94.19 91 THR A N 1
ATOM 716 C CA . THR A 1 91 ? 30.816 -0.227 17.273 1.00 94.19 91 THR A CA 1
ATOM 717 C C . THR A 1 91 ? 31.507 1.090 16.924 1.00 94.19 91 THR A C 1
ATOM 719 O O . THR A 1 91 ? 32.061 1.220 15.834 1.00 94.19 91 THR A O 1
ATOM 722 N N . SER A 1 92 ? 31.479 2.056 17.841 1.00 91.75 92 SER A N 1
ATOM 723 C CA . SER A 1 92 ? 32.110 3.368 17.675 1.00 91.75 92 SER A CA 1
ATOM 724 C C . SER A 1 92 ? 32.633 3.870 19.015 1.00 91.75 92 SER A C 1
ATOM 726 O O . SER A 1 92 ? 31.845 4.251 19.868 1.00 91.75 92 SER A O 1
ATOM 728 N N . GLU A 1 93 ? 33.954 3.916 19.194 1.00 88.06 93 GLU A N 1
ATOM 729 C CA . GLU A 1 93 ? 34.599 4.384 20.439 1.00 88.06 93 GLU A CA 1
ATOM 730 C C . GLU A 1 93 ? 34.383 5.882 20.721 1.00 88.06 93 GLU A C 1
ATOM 732 O O . GLU A 1 93 ? 34.640 6.357 21.822 1.00 88.06 93 GLU A O 1
ATOM 737 N N . GLN A 1 94 ? 33.934 6.640 19.718 1.00 85.75 94 GLN A N 1
ATOM 738 C CA . GLN A 1 94 ? 33.704 8.083 19.819 1.00 85.75 94 GLN A CA 1
ATOM 739 C C . GLN A 1 94 ? 32.279 8.423 20.277 1.00 85.75 94 GLN A C 1
ATOM 741 O O . GLN A 1 94 ? 32.024 9.559 20.669 1.00 85.75 94 GLN A O 1
ATOM 746 N N . ALA A 1 95 ? 31.354 7.462 20.206 1.00 83.56 95 ALA A N 1
ATOM 747 C CA . ALA A 1 95 ? 29.954 7.651 20.562 1.00 83.56 95 ALA A CA 1
ATOM 748 C C . ALA A 1 95 ? 29.674 7.189 21.998 1.00 83.56 95 ALA A C 1
ATOM 750 O O . ALA A 1 95 ? 30.277 6.237 22.498 1.00 83.56 95 ALA A O 1
ATOM 751 N N . GLU A 1 96 ? 28.712 7.835 22.656 1.00 82.38 96 GLU A N 1
ATOM 752 C CA . GLU A 1 96 ? 28.237 7.413 23.973 1.00 82.38 96 GLU A CA 1
ATOM 753 C C . GLU A 1 96 ? 27.705 5.967 23.935 1.00 82.38 96 GLU A C 1
ATOM 755 O O . GLU A 1 96 ? 26.916 5.597 23.064 1.00 82.38 96 GLU A O 1
ATOM 760 N N . GLY A 1 97 ? 28.167 5.130 24.870 1.00 81.00 97 GLY A N 1
ATOM 761 C CA . GLY A 1 97 ? 27.867 3.691 24.885 1.00 81.00 97 GLY A CA 1
ATOM 762 C C . GLY A 1 97 ? 28.697 2.852 23.905 1.00 81.00 97 GLY A C 1
ATOM 763 O O . GLY A 1 97 ? 28.449 1.662 23.743 1.00 81.00 97 GLY A O 1
ATOM 764 N N . ASN A 1 98 ? 29.718 3.434 23.267 1.00 90.31 98 ASN A N 1
ATOM 765 C CA . ASN A 1 98 ? 30.614 2.768 22.315 1.00 90.31 98 ASN A CA 1
ATOM 766 C C . ASN A 1 98 ? 29.906 2.135 21.098 1.00 90.31 98 ASN A C 1
ATOM 768 O O . ASN A 1 98 ? 30.453 1.241 20.437 1.00 90.31 98 ASN A O 1
ATOM 772 N N . ALA A 1 99 ? 28.681 2.567 20.799 1.00 93.50 99 ALA A N 1
ATOM 773 C CA . ALA A 1 99 ? 27.865 2.021 19.728 1.00 93.50 99 ALA A CA 1
ATOM 774 C C . ALA A 1 99 ? 26.974 3.093 19.099 1.00 93.50 99 ALA A C 1
ATOM 776 O O . ALA A 1 99 ? 26.484 3.992 19.779 1.00 93.50 99 ALA A O 1
ATOM 777 N N . ILE A 1 100 ? 26.742 2.947 17.796 1.00 94.75 100 ILE A N 1
ATOM 778 C CA . ILE A 1 100 ? 25.758 3.720 17.045 1.00 94.75 100 ILE A CA 1
ATOM 779 C C . ILE A 1 100 ? 24.747 2.801 16.364 1.00 94.75 100 ILE A C 1
ATOM 781 O O . ILE A 1 100 ? 25.065 1.666 15.987 1.00 94.75 100 ILE A O 1
ATOM 785 N N . TYR A 1 101 ? 23.532 3.306 16.185 1.00 96.31 101 TYR A N 1
ATOM 786 C CA . TYR A 1 101 ? 22.395 2.552 15.687 1.00 96.31 101 TYR A CA 1
ATOM 787 C C . TYR A 1 101 ? 21.730 3.245 14.503 1.00 96.31 101 TYR A C 1
ATOM 789 O O . TYR A 1 101 ? 21.517 4.454 14.506 1.00 96.31 101 TYR A O 1
ATOM 797 N N . ARG A 1 102 ? 21.357 2.453 13.494 1.00 95.88 102 ARG A N 1
ATOM 798 C CA . ARG A 1 102 ? 20.635 2.930 12.306 1.00 95.88 102 ARG A CA 1
ATOM 799 C C . ARG A 1 102 ? 19.393 2.102 12.052 1.00 95.88 102 ARG A C 1
ATOM 801 O O . ARG A 1 102 ? 19.450 0.875 12.139 1.00 95.88 102 ARG A O 1
ATOM 808 N N . LEU A 1 103 ? 18.304 2.756 11.656 1.00 96.69 103 LEU A N 1
ATOM 809 C CA . LEU A 1 103 ? 17.151 2.055 11.098 1.00 96.69 103 LEU A CA 1
ATOM 810 C C . LEU A 1 103 ? 17.559 1.334 9.813 1.00 96.69 103 LEU A C 1
ATOM 812 O O . LEU A 1 103 ? 18.208 1.894 8.928 1.00 96.69 103 LEU A O 1
ATOM 816 N N . THR A 1 104 ? 17.200 0.059 9.734 1.00 97.56 104 THR A N 1
ATOM 817 C CA . THR A 1 104 ? 17.357 -0.745 8.517 1.00 97.56 104 THR A CA 1
ATOM 818 C C . THR A 1 104 ? 16.281 -0.371 7.490 1.00 97.56 104 THR A C 1
ATOM 820 O O . THR A 1 104 ? 15.297 0.270 7.858 1.00 97.56 104 THR A O 1
ATOM 823 N N . PRO A 1 105 ? 16.368 -0.829 6.226 1.00 96.44 105 PRO A N 1
ATOM 824 C CA . PRO A 1 105 ? 15.269 -0.666 5.271 1.00 96.44 105 PRO A CA 1
ATOM 825 C C . PRO A 1 105 ? 13.926 -1.225 5.770 1.00 96.44 105 PRO A C 1
ATOM 827 O O . PRO A 1 105 ? 12.887 -0.625 5.515 1.00 96.44 105 PRO A O 1
ATOM 830 N N . LEU A 1 106 ? 13.940 -2.333 6.525 1.00 97.00 106 LEU A N 1
ATOM 831 C CA . LEU A 1 106 ? 12.735 -2.889 7.151 1.00 97.00 106 LEU A CA 1
ATOM 832 C C . LEU A 1 106 ? 12.207 -1.968 8.258 1.00 97.00 106 LEU A C 1
ATOM 834 O O . LEU A 1 106 ? 11.013 -1.686 8.299 1.00 97.00 106 LEU A O 1
ATOM 838 N N . GLY A 1 107 ? 13.100 -1.482 9.125 1.00 96.88 107 GLY A N 1
ATOM 839 C CA . GLY A 1 107 ? 12.765 -0.527 10.180 1.00 96.88 107 GLY A CA 1
ATOM 840 C C . GLY A 1 107 ? 12.146 0.745 9.608 1.00 96.88 107 GLY A C 1
ATOM 841 O O . GLY A 1 107 ? 11.060 1.119 10.033 1.00 96.88 107 GLY A O 1
ATOM 842 N N . ILE A 1 108 ? 12.777 1.332 8.584 1.00 95.12 108 ILE A N 1
ATOM 843 C CA . ILE A 1 108 ? 12.260 2.500 7.856 1.00 95.12 108 ILE A CA 1
ATOM 844 C C . ILE A 1 108 ? 10.893 2.191 7.249 1.00 95.12 108 ILE A C 1
ATOM 846 O O . ILE A 1 108 ? 9.975 2.979 7.427 1.00 95.12 108 ILE A O 1
ATOM 850 N N . GLY A 1 109 ? 10.729 1.054 6.564 1.00 93.31 109 GLY A N 1
ATOM 851 C CA . GLY A 1 109 ? 9.455 0.682 5.942 1.00 93.31 109 GLY A CA 1
ATOM 852 C C . GLY A 1 109 ? 8.301 0.597 6.945 1.00 93.31 109 GLY A C 1
ATOM 853 O O . GLY A 1 109 ? 7.224 1.129 6.682 1.00 93.31 109 GLY A O 1
ATOM 854 N N . ILE A 1 110 ? 8.539 -0.010 8.112 1.00 95.88 110 ILE A N 1
ATOM 855 C CA . ILE A 1 110 ? 7.544 -0.097 9.191 1.00 95.88 110 ILE A CA 1
ATOM 856 C C . ILE A 1 110 ? 7.266 1.284 9.787 1.00 95.88 110 ILE A C 1
ATOM 858 O O . ILE A 1 110 ? 6.111 1.641 9.984 1.00 95.88 110 ILE A O 1
ATOM 862 N N . THR A 1 111 ? 8.292 2.079 10.087 1.00 95.44 111 THR A N 1
ATOM 863 C CA . THR A 1 111 ? 8.096 3.374 10.757 1.00 95.44 111 THR A CA 1
ATOM 864 C C . THR A 1 111 ? 7.477 4.413 9.832 1.00 95.44 111 THR A C 1
ATOM 866 O O . THR A 1 111 ? 6.607 5.170 10.253 1.00 95.44 111 THR A O 1
ATOM 869 N N . ASP A 1 112 ? 7.877 4.426 8.559 1.00 91.62 112 ASP A N 1
ATOM 870 C CA . ASP A 1 112 ? 7.339 5.339 7.552 1.00 91.62 112 ASP A CA 1
ATOM 871 C C . ASP A 1 112 ? 5.854 5.093 7.288 1.00 91.62 112 ASP A C 1
ATOM 873 O O . ASP A 1 112 ? 5.162 6.036 6.913 1.00 91.62 112 ASP A O 1
ATOM 877 N N . TYR A 1 113 ? 5.369 3.862 7.477 1.00 90.25 113 TYR A N 1
ATOM 878 C CA . TYR A 1 113 ? 3.946 3.542 7.383 1.00 90.25 113 TYR A CA 1
ATOM 879 C C . TYR A 1 113 ? 3.114 4.309 8.424 1.00 90.25 113 TYR A C 1
ATOM 881 O O . TYR A 1 113 ? 2.039 4.800 8.103 1.00 90.25 113 TYR A O 1
ATOM 889 N N . TYR A 1 114 ? 3.619 4.461 9.653 1.00 90.94 114 TYR A N 1
ATOM 890 C CA . TYR A 1 114 ? 2.880 5.111 10.744 1.00 90.94 114 TYR A CA 1
ATOM 891 C C . TYR A 1 114 ? 3.159 6.613 10.882 1.00 90.94 114 TYR A C 1
ATOM 893 O O . TYR A 1 114 ? 2.265 7.365 11.259 1.00 90.94 114 TYR A O 1
ATOM 901 N N . ILE A 1 115 ? 4.400 7.055 10.648 1.00 87.12 115 ILE A N 1
ATOM 902 C CA . ILE A 1 115 ? 4.831 8.430 10.971 1.00 87.12 115 ILE A CA 1
ATOM 903 C C . ILE A 1 115 ? 4.630 9.374 9.791 1.00 87.12 115 ILE A C 1
ATOM 905 O O . ILE A 1 115 ? 4.302 10.546 9.982 1.00 87.12 115 ILE A O 1
ATOM 909 N N . ARG A 1 116 ? 4.844 8.903 8.557 1.00 79.94 116 ARG A N 1
ATOM 910 C CA . ARG A 1 116 ? 4.705 9.785 7.400 1.00 79.94 116 ARG A CA 1
ATOM 911 C C . ARG A 1 116 ? 3.236 9.905 7.036 1.00 79.94 116 ARG A C 1
ATOM 913 O O . ARG A 1 116 ? 2.633 8.950 6.562 1.00 79.94 116 ARG A O 1
ATOM 920 N N . GLN A 1 117 ? 2.700 11.115 7.163 1.00 65.50 117 GLN A N 1
ATOM 921 C CA . GLN A 1 117 ? 1.443 11.482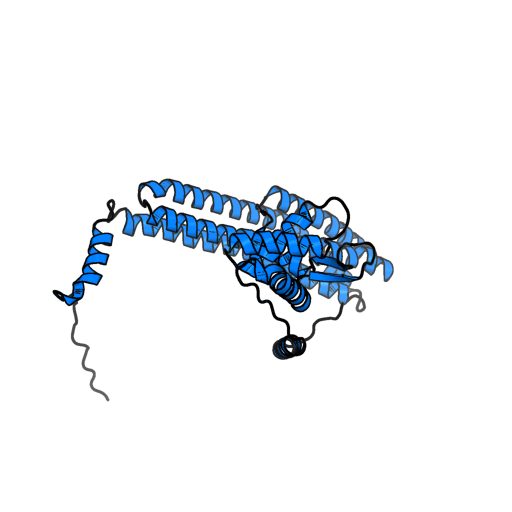 6.522 1.00 65.50 117 GLN A CA 1
ATOM 922 C C . GLN A 1 117 ? 1.648 11.419 5.008 1.00 65.50 117 GLN A C 1
ATOM 924 O O . GLN A 1 117 ? 2.309 12.271 4.413 1.00 65.50 117 GLN A O 1
ATOM 929 N N . ARG A 1 118 ? 1.156 10.348 4.388 1.00 67.94 118 ARG A N 1
ATOM 930 C CA . ARG A 1 118 ? 1.198 10.189 2.939 1.00 67.94 118 ARG A CA 1
ATOM 931 C C . ARG A 1 118 ? -0.171 10.538 2.392 1.00 67.94 118 ARG A C 1
ATOM 933 O O . ARG A 1 118 ? -1.060 9.699 2.351 1.00 67.94 118 ARG A O 1
ATOM 940 N N . GLU A 1 119 ? -0.323 11.784 1.977 1.00 67.62 119 GLU A N 1
ATOM 941 C CA . GLU A 1 119 ? -1.509 12.206 1.246 1.00 67.62 119 GLU A CA 1
ATOM 942 C C . GLU A 1 119 ? -1.370 11.830 -0.229 1.00 67.62 119 GLU A C 1
ATOM 944 O O . GLU A 1 119 ? -0.302 11.970 -0.845 1.00 67.62 119 GLU A O 1
ATOM 949 N N . PHE A 1 120 ? -2.466 11.338 -0.803 1.00 77.88 120 PHE A N 1
ATOM 950 C CA . PHE A 1 120 ? -2.572 11.207 -2.243 1.00 77.88 120 PHE A CA 1
ATOM 951 C C . PHE A 1 120 ? -2.494 12.595 -2.893 1.00 77.88 120 PHE A C 1
ATOM 953 O O . PHE A 1 120 ? -3.073 13.566 -2.412 1.00 77.88 120 PHE A O 1
ATOM 960 N N . SER A 1 121 ? -1.783 12.688 -4.015 1.00 85.56 121 SER A N 1
ATOM 961 C CA . SER A 1 121 ? -1.694 13.921 -4.790 1.00 85.56 121 SER A CA 1
ATOM 962 C C . SER A 1 121 ? -1.701 13.606 -6.278 1.00 85.56 121 SER A C 1
ATOM 964 O O . SER A 1 121 ? -0.744 13.030 -6.806 1.00 85.56 121 SER A O 1
ATOM 966 N N . THR A 1 122 ? -2.750 14.056 -6.970 1.00 86.75 122 THR A N 1
ATOM 967 C CA . THR A 1 122 ? -2.871 13.973 -8.433 1.00 86.75 122 THR A CA 1
ATOM 968 C C . THR A 1 122 ? -1.676 14.645 -9.120 1.00 86.75 122 THR A C 1
ATOM 970 O O . THR A 1 122 ? -1.138 14.130 -10.101 1.00 86.75 122 THR A O 1
ATOM 973 N N . LEU A 1 123 ? -1.175 15.753 -8.557 1.00 90.19 123 LEU A N 1
ATOM 974 C CA . LEU A 1 123 ? 0.020 16.439 -9.055 1.00 90.19 123 LEU A CA 1
ATOM 975 C C . LEU A 1 123 ? 1.268 15.553 -8.955 1.00 90.19 123 LEU A C 1
ATOM 977 O O . LEU A 1 123 ? 2.037 15.471 -9.912 1.00 90.19 123 LEU A O 1
ATOM 981 N N . ARG A 1 124 ? 1.465 14.865 -7.822 1.00 91.44 124 ARG A N 1
ATOM 982 C CA . ARG A 1 124 ? 2.590 13.935 -7.645 1.00 91.44 124 ARG A CA 1
ATOM 983 C C . ARG A 1 124 ? 2.536 12.804 -8.670 1.00 91.44 124 ARG A C 1
ATOM 985 O O . ARG A 1 124 ? 3.548 12.552 -9.320 1.00 91.44 124 ARG A O 1
ATOM 992 N N . LEU A 1 125 ? 1.369 12.183 -8.851 1.00 92.94 125 LEU A N 1
ATOM 993 C CA . LEU A 1 125 ? 1.174 11.121 -9.841 1.00 92.94 125 LEU A CA 1
ATOM 994 C C . LEU A 1 125 ? 1.470 11.615 -11.266 1.00 92.94 125 LEU A C 1
ATOM 996 O O . LEU A 1 125 ? 2.222 10.978 -12.000 1.00 92.94 125 LEU A O 1
ATOM 1000 N N . SER A 1 126 ? 0.947 12.785 -11.637 1.00 94.00 126 SER A N 1
ATOM 1001 C CA . SER A 1 126 ? 1.178 13.398 -12.950 1.00 94.00 126 SER A CA 1
ATOM 1002 C C . SER A 1 126 ? 2.663 13.689 -13.209 1.00 94.00 126 SER A C 1
ATOM 1004 O O . SER A 1 126 ? 3.191 13.360 -14.274 1.00 94.00 126 SER A O 1
ATOM 1006 N N . MET A 1 127 ? 3.384 14.222 -12.213 1.00 94.81 127 MET A N 1
ATOM 1007 C CA . MET A 1 127 ? 4.835 14.422 -12.309 1.00 94.81 127 MET A CA 1
ATOM 1008 C C . MET A 1 127 ? 5.584 13.097 -12.479 1.00 94.81 127 MET A C 1
ATOM 1010 O O . MET A 1 127 ? 6.463 13.004 -13.334 1.00 94.81 127 MET A O 1
ATOM 1014 N N . GLN A 1 128 ? 5.228 12.067 -11.706 1.00 95.94 128 GLN A N 1
ATOM 1015 C CA . GLN A 1 128 ? 5.838 10.739 -11.809 1.00 95.94 128 GLN A CA 1
ATOM 1016 C C . GLN A 1 128 ? 5.644 10.132 -13.203 1.00 95.94 128 GLN A C 1
ATOM 1018 O O . GLN A 1 128 ? 6.613 9.686 -13.816 1.00 95.94 128 GLN A O 1
ATOM 1023 N N . LEU A 1 129 ? 4.423 10.180 -13.738 1.00 95.94 129 LEU A N 1
ATOM 1024 C CA . LEU A 1 129 ? 4.112 9.678 -15.078 1.00 95.94 129 LEU A CA 1
ATOM 1025 C C . LEU A 1 129 ? 4.838 10.465 -16.175 1.00 95.94 129 LEU A C 1
ATOM 1027 O O . LEU A 1 129 ? 5.315 9.870 -17.138 1.00 95.94 129 LEU A O 1
ATOM 1031 N N . SER A 1 130 ? 4.977 11.783 -16.017 1.00 96.69 130 SER A N 1
ATOM 1032 C CA . SER A 1 130 ? 5.743 12.627 -16.942 1.00 96.69 130 SER A CA 1
ATOM 1033 C C . SER A 1 130 ? 7.229 12.247 -16.974 1.00 96.69 130 SER A C 1
ATOM 1035 O O . SER A 1 130 ? 7.810 12.094 -18.052 1.00 96.69 130 SER A O 1
ATOM 1037 N N . ILE A 1 131 ? 7.838 12.019 -15.803 1.00 97.25 131 ILE A N 1
ATOM 1038 C CA . ILE A 1 131 ? 9.234 11.566 -15.695 1.00 97.25 131 ILE A CA 1
ATOM 1039 C C . ILE A 1 131 ? 9.399 10.200 -16.366 1.00 97.25 131 ILE A C 1
ATOM 1041 O O . ILE A 1 131 ? 10.288 10.040 -17.203 1.00 97.25 131 ILE A O 1
ATOM 1045 N N . VAL A 1 132 ? 8.516 9.242 -16.061 1.00 97.62 132 VAL A N 1
ATOM 1046 C CA . VAL A 1 132 ? 8.555 7.905 -16.672 1.00 97.62 132 VAL A CA 1
ATOM 1047 C C . VAL A 1 132 ? 8.403 7.987 -18.183 1.00 97.62 132 VAL A C 1
ATOM 1049 O O . VAL A 1 132 ? 9.174 7.355 -18.896 1.00 97.62 132 VAL A O 1
ATOM 1052 N N . ALA A 1 133 ? 7.467 8.789 -18.690 1.00 97.50 133 ALA A N 1
ATOM 1053 C CA . ALA A 1 133 ? 7.281 8.958 -20.126 1.00 97.50 133 ALA A CA 1
ATOM 1054 C C . ALA A 1 133 ? 8.554 9.478 -20.811 1.00 97.50 133 ALA A C 1
ATOM 1056 O O . ALA A 1 133 ? 8.907 9.010 -21.894 1.00 97.50 133 ALA A O 1
ATOM 1057 N N . GLY A 1 134 ? 9.264 10.414 -20.173 1.00 97.44 134 GLY A N 1
ATOM 1058 C CA . GLY A 1 134 ? 10.539 10.931 -20.663 1.00 97.44 134 GLY A CA 1
ATOM 1059 C C . GLY A 1 134 ? 11.657 9.886 -20.671 1.00 97.44 134 GLY A C 1
ATOM 1060 O O . GLY A 1 134 ? 12.342 9.745 -21.685 1.00 97.44 134 GLY A O 1
ATOM 1061 N N . GLU A 1 135 ? 11.839 9.151 -19.570 1.00 97.62 135 GLU A N 1
ATOM 1062 C CA . GLU A 1 135 ? 12.853 8.086 -19.475 1.00 97.62 135 GLU A CA 1
ATOM 1063 C C . GLU A 1 135 ? 12.585 6.957 -20.465 1.00 97.62 135 GLU A C 1
ATOM 1065 O O . GLU A 1 135 ? 13.478 6.517 -21.185 1.00 97.62 135 GLU A O 1
ATOM 1070 N N . LEU A 1 136 ? 11.332 6.525 -20.538 1.00 98.00 136 LEU A N 1
ATOM 1071 C CA . LEU A 1 136 ? 10.923 5.401 -21.356 1.00 98.00 136 LEU A CA 1
ATOM 1072 C C . LEU A 1 136 ? 11.010 5.721 -22.847 1.00 98.00 136 LEU A C 1
ATOM 1074 O O . LEU A 1 136 ? 11.436 4.877 -23.628 1.00 98.00 136 LEU A O 1
ATOM 1078 N N . LYS A 1 137 ? 10.675 6.955 -23.243 1.00 98.19 137 LYS A N 1
ATOM 1079 C CA . LYS A 1 137 ? 10.889 7.411 -24.616 1.00 98.19 137 LYS A CA 1
ATOM 1080 C C . LYS A 1 137 ? 12.373 7.386 -24.984 1.00 98.19 137 LYS A C 1
ATOM 1082 O O . LYS A 1 137 ? 12.710 6.868 -26.039 1.00 98.19 137 LYS A O 1
ATOM 1087 N N . ARG A 1 138 ? 13.256 7.906 -24.122 1.00 98.00 138 ARG A N 1
ATOM 1088 C CA . ARG A 1 138 ? 14.708 7.873 -24.375 1.00 98.00 138 ARG A CA 1
ATOM 1089 C C . ARG A 1 138 ? 15.240 6.447 -24.477 1.00 98.00 138 ARG A C 1
ATOM 1091 O O . ARG A 1 138 ? 16.039 6.177 -25.363 1.00 98.00 138 ARG A O 1
ATOM 1098 N N . ALA A 1 139 ? 14.786 5.551 -23.602 1.00 98.12 139 ALA A N 1
ATOM 1099 C CA . ALA A 1 139 ? 15.159 4.141 -23.651 1.00 98.12 139 ALA A CA 1
ATOM 1100 C C . ALA A 1 139 ? 14.653 3.456 -24.931 1.00 98.12 139 ALA A C 1
ATOM 1102 O O . ALA A 1 139 ? 15.386 2.670 -25.519 1.00 98.12 139 ALA A O 1
ATOM 1103 N N . ALA A 1 140 ? 13.440 3.781 -25.392 1.00 98.19 140 ALA A N 1
ATOM 1104 C CA . ALA A 1 140 ? 12.892 3.272 -26.650 1.00 98.19 140 ALA A CA 1
ATOM 1105 C C . ALA A 1 140 ? 13.657 3.784 -27.872 1.00 98.19 140 ALA A C 1
ATOM 1107 O O . ALA A 1 140 ? 14.043 2.991 -28.722 1.00 98.19 140 ALA A O 1
ATOM 1108 N N . ASP A 1 141 ? 13.935 5.087 -27.934 1.00 98.19 141 ASP A N 1
ATOM 1109 C CA . ASP A 1 141 ? 14.716 5.674 -29.024 1.00 98.19 141 ASP A CA 1
ATOM 1110 C C . ASP A 1 141 ? 16.143 5.073 -29.058 1.00 98.19 141 ASP A C 1
ATOM 1112 O O . ASP A 1 141 ? 16.628 4.696 -30.120 1.00 98.19 141 ASP A O 1
ATOM 1116 N N . ALA A 1 142 ? 16.779 4.871 -27.896 1.00 97.31 142 ALA A N 1
ATOM 1117 C CA . ALA A 1 142 ? 18.088 4.218 -27.799 1.00 97.31 142 ALA A CA 1
ATOM 1118 C C . ALA A 1 142 ? 18.057 2.723 -28.169 1.00 97.31 142 ALA A C 1
ATOM 1120 O O . ALA A 1 142 ? 19.032 2.215 -28.723 1.00 97.31 142 ALA A O 1
ATOM 1121 N N . ALA A 1 143 ? 16.968 2.012 -27.862 1.00 96.75 143 ALA A N 1
ATOM 1122 C CA . ALA A 1 143 ? 16.792 0.619 -28.267 1.00 96.75 143 ALA A CA 1
ATOM 1123 C C . ALA A 1 143 ? 16.678 0.495 -29.797 1.00 96.75 143 ALA A C 1
ATOM 1125 O O . ALA A 1 143 ? 17.326 -0.369 -30.383 1.00 96.75 143 ALA A O 1
ATOM 1126 N N . ASP A 1 144 ? 15.937 1.403 -30.442 1.00 95.75 144 ASP A N 1
ATOM 1127 C CA . ASP A 1 144 ? 15.787 1.446 -31.904 1.00 95.75 144 ASP A CA 1
ATOM 1128 C C . ASP A 1 144 ? 17.107 1.798 -32.622 1.00 95.75 144 ASP A C 1
ATOM 1130 O O . ASP A 1 144 ? 17.384 1.281 -33.705 1.00 95.75 144 ASP A O 1
ATOM 1134 N N . GLU A 1 145 ? 17.942 2.663 -32.030 1.00 94.69 145 GLU A N 1
ATOM 1135 C CA . GLU A 1 145 ? 19.275 3.005 -32.559 1.00 94.69 145 GLU A CA 1
ATOM 1136 C C . GLU A 1 145 ? 20.248 1.816 -32.543 1.00 94.69 145 GLU A C 1
ATOM 1138 O O . GLU A 1 145 ? 21.178 1.773 -33.355 1.00 94.69 145 GLU A O 1
ATOM 1143 N N . ASN A 1 146 ? 19.998 0.835 -31.668 1.00 90.25 146 ASN A N 1
ATOM 1144 C CA . ASN A 1 146 ? 20.860 -0.312 -31.406 1.00 90.25 146 ASN A CA 1
ATOM 1145 C C . ASN A 1 146 ? 22.286 0.100 -30.967 1.00 90.25 146 ASN A C 1
ATOM 1147 O O . ASN A 1 146 ? 22.640 1.276 -30.891 1.00 90.25 146 ASN A O 1
ATOM 1151 N N . GLY A 1 147 ? 23.132 -0.864 -30.618 1.00 91.12 147 GLY A N 1
ATOM 1152 C CA . GLY A 1 147 ? 24.487 -0.579 -30.161 1.00 91.12 147 GLY A CA 1
ATOM 1153 C C . GLY A 1 147 ? 25.212 -1.799 -29.621 1.00 91.12 147 GLY A C 1
ATOM 1154 O O . GLY A 1 147 ? 24.806 -2.940 -29.834 1.00 91.12 147 GLY A O 1
ATOM 1155 N N . ASP A 1 148 ? 26.314 -1.544 -28.923 1.00 93.19 148 ASP A N 1
ATOM 1156 C CA . ASP A 1 148 ? 27.062 -2.575 -28.213 1.00 93.19 148 ASP A CA 1
ATOM 1157 C C . ASP A 1 148 ? 26.419 -2.924 -26.856 1.00 93.19 148 ASP A C 1
ATOM 1159 O O . ASP A 1 148 ? 25.434 -2.325 -26.420 1.00 93.19 148 ASP A O 1
ATOM 1163 N N . GLU A 1 149 ? 26.982 -3.915 -26.163 1.00 92.06 149 GLU A N 1
ATOM 1164 C CA . GLU A 1 149 ? 26.493 -4.353 -24.848 1.00 92.06 149 GLU A CA 1
ATOM 1165 C C . GLU A 1 149 ? 26.440 -3.197 -23.834 1.00 92.06 149 GLU A C 1
ATOM 1167 O O . GLU A 1 149 ? 25.494 -3.086 -23.050 1.00 92.06 149 GLU A O 1
ATOM 1172 N N . PHE A 1 150 ? 27.431 -2.299 -23.869 1.00 95.31 150 PHE A N 1
ATOM 1173 C CA . PHE A 1 150 ? 27.480 -1.148 -22.975 1.00 95.31 150 PHE A CA 1
ATOM 1174 C C . PHE A 1 150 ? 26.330 -0.174 -23.245 1.00 95.31 150 PHE A C 1
ATOM 1176 O O . PHE A 1 150 ? 25.699 0.290 -22.293 1.00 95.31 150 PHE A O 1
ATOM 1183 N N . HIS A 1 151 ? 26.019 0.100 -24.514 1.00 96.44 151 HIS A N 1
ATOM 1184 C CA . HIS A 1 151 ? 24.867 0.908 -24.912 1.00 96.44 151 HIS A CA 1
ATOM 1185 C C . HIS A 1 151 ? 23.558 0.321 -24.383 1.00 96.44 151 HIS A C 1
ATOM 1187 O O . HIS A 1 151 ? 22.818 1.019 -23.688 1.00 96.44 151 HIS A O 1
ATOM 1193 N N . TRP A 1 152 ? 23.303 -0.969 -24.615 1.00 96.38 152 TRP A N 1
ATOM 1194 C CA . TRP A 1 152 ? 22.092 -1.638 -24.126 1.00 96.38 152 TRP A CA 1
ATOM 1195 C C . TRP A 1 152 ? 21.987 -1.606 -22.601 1.00 96.38 152 TRP A C 1
ATOM 1197 O O . TRP A 1 152 ? 20.935 -1.277 -22.045 1.00 96.38 152 TRP A O 1
ATOM 1207 N N . HIS A 1 153 ? 23.089 -1.879 -21.901 1.00 96.12 153 HIS A N 1
ATOM 1208 C CA . HIS A 1 153 ? 23.094 -1.866 -20.444 1.00 96.12 153 HIS A CA 1
ATOM 1209 C C . HIS A 1 153 ? 22.866 -0.457 -19.877 1.00 96.12 153 HIS A C 1
ATOM 1211 O O . HIS A 1 153 ? 22.091 -0.273 -18.934 1.00 96.12 153 HIS A O 1
ATOM 1217 N N . ARG A 1 154 ? 23.530 0.555 -20.446 1.00 97.12 154 ARG A N 1
ATOM 1218 C CA . ARG A 1 154 ? 23.536 1.928 -19.929 1.00 97.12 154 ARG A CA 1
ATOM 1219 C C . ARG A 1 154 ? 22.307 2.736 -20.329 1.00 97.12 154 ARG A C 1
ATOM 1221 O O . ARG A 1 154 ? 21.823 3.502 -19.499 1.00 97.12 154 ARG A O 1
ATOM 1228 N N . ASN A 1 155 ? 21.843 2.598 -21.568 1.00 97.75 155 ASN A N 1
ATOM 1229 C CA . ASN A 1 155 ? 20.848 3.490 -22.168 1.00 97.75 155 ASN A CA 1
ATOM 1230 C C . ASN A 1 155 ? 19.453 2.862 -22.266 1.00 97.75 155 ASN A C 1
ATOM 1232 O O . ASN A 1 155 ? 18.479 3.600 -22.376 1.00 97.75 155 ASN A O 1
ATOM 1236 N N . VAL A 1 156 ? 19.340 1.532 -22.165 1.00 97.88 156 VAL A N 1
ATOM 1237 C CA . VAL A 1 156 ? 18.047 0.828 -22.186 1.00 97.88 156 VAL A CA 1
ATOM 1238 C C . VAL A 1 156 ? 17.770 0.175 -20.834 1.00 97.88 156 VAL A C 1
ATOM 1240 O O . VAL A 1 156 ? 16.845 0.573 -20.129 1.00 97.88 156 VAL A O 1
ATOM 1243 N N . TYR A 1 157 ? 18.607 -0.772 -20.405 1.00 97.69 157 TYR A N 1
ATOM 1244 C CA . TYR A 1 157 ? 18.360 -1.535 -19.180 1.00 97.69 157 TYR A CA 1
ATOM 1245 C C . TYR A 1 157 ? 18.399 -0.673 -17.914 1.00 97.69 157 TYR A C 1
ATOM 1247 O O . TYR A 1 157 ? 17.480 -0.741 -17.101 1.00 97.69 157 TYR A O 1
ATOM 1255 N N . ALA A 1 158 ? 19.440 0.145 -17.722 1.00 97.56 158 ALA A N 1
ATOM 1256 C CA . ALA A 1 158 ? 19.586 0.928 -16.496 1.00 97.56 158 ALA A CA 1
ATOM 1257 C C . ALA A 1 158 ? 18.439 1.942 -16.272 1.00 97.56 158 ALA A C 1
ATOM 1259 O O . ALA A 1 158 ? 17.911 1.964 -15.155 1.00 97.56 158 ALA A O 1
ATOM 1260 N N . PRO A 1 159 ? 17.983 2.724 -17.276 1.00 98.19 159 PRO A N 1
ATOM 1261 C CA . PRO A 1 159 ? 16.808 3.583 -17.125 1.00 98.19 159 PRO A CA 1
ATOM 1262 C C . PRO A 1 159 ? 15.535 2.803 -16.785 1.00 98.19 159 PRO A C 1
ATOM 1264 O O . PRO A 1 159 ? 14.794 3.201 -15.884 1.00 98.19 159 PRO A O 1
ATOM 1267 N N . LEU A 1 160 ? 15.304 1.656 -17.435 1.00 98.25 160 LEU A N 1
ATOM 1268 C CA . LEU A 1 160 ? 14.152 0.805 -17.132 1.00 98.25 160 LEU A CA 1
ATOM 1269 C C . LEU A 1 160 ? 14.218 0.255 -15.701 1.00 98.25 160 LEU A C 1
ATOM 1271 O O . LEU A 1 160 ? 13.232 0.299 -14.967 1.00 98.25 160 LEU A O 1
ATOM 1275 N N . LYS A 1 161 ? 15.388 -0.241 -15.285 1.00 97.88 161 LYS A N 1
ATOM 1276 C CA . LYS A 1 161 ? 15.550 -0.978 -14.029 1.00 97.88 161 LYS A CA 1
ATOM 1277 C C . LYS A 1 161 ? 15.597 -0.083 -12.801 1.00 97.88 161 LYS A C 1
ATOM 1279 O O . LYS A 1 161 ? 15.052 -0.462 -11.772 1.00 97.88 161 LYS A O 1
ATOM 1284 N N . TYR A 1 162 ? 16.292 1.046 -12.891 1.00 97.00 162 TYR A N 1
ATOM 1285 C CA . TYR A 1 162 ? 16.612 1.882 -11.730 1.00 97.00 162 TYR A CA 1
ATOM 1286 C C . TYR A 1 162 ? 15.821 3.190 -11.684 1.00 97.00 162 TYR A C 1
ATOM 1288 O O . TYR A 1 162 ? 15.932 3.922 -10.706 1.00 97.00 162 TYR A O 1
ATOM 1296 N N . SER A 1 163 ? 15.039 3.497 -12.725 1.00 97.81 163 SER A N 1
ATOM 1297 C CA . SER A 1 163 ? 14.161 4.670 -12.753 1.00 97.81 163 SER A CA 1
ATOM 1298 C C . SER A 1 163 ? 12.711 4.272 -13.017 1.00 97.81 163 SER A C 1
ATOM 1300 O O . SER A 1 163 ? 11.872 4.424 -12.133 1.00 97.81 163 SER A O 1
ATOM 1302 N N . VAL A 1 164 ? 12.404 3.688 -14.182 1.00 98.19 164 VAL A N 1
ATOM 1303 C CA . VAL A 1 164 ? 11.013 3.346 -14.543 1.00 98.19 164 VAL A CA 1
ATOM 1304 C C . VAL A 1 164 ? 10.400 2.359 -13.547 1.00 98.19 164 VAL A C 1
ATOM 1306 O O . VAL A 1 164 ? 9.308 2.616 -13.042 1.00 98.19 164 VAL A O 1
ATOM 1309 N N . ALA A 1 165 ? 11.113 1.279 -13.206 1.00 98.06 165 ALA A N 1
ATOM 1310 C CA . ALA A 1 165 ? 10.644 0.299 -12.225 1.00 98.06 165 ALA A CA 1
ATOM 1311 C C . ALA A 1 165 ? 10.388 0.932 -10.847 1.00 98.06 165 ALA A C 1
ATOM 1313 O O . ALA A 1 165 ? 9.320 0.740 -10.278 1.00 98.06 165 ALA A O 1
ATOM 1314 N N . GLU A 1 166 ? 11.315 1.750 -10.344 1.00 97.12 166 GLU A N 1
ATOM 1315 C CA . GLU A 1 166 ? 11.178 2.417 -9.041 1.00 97.12 166 GLU A CA 1
ATOM 1316 C C . GLU A 1 166 ? 9.993 3.396 -9.010 1.00 97.12 166 GLU A C 1
ATOM 1318 O O . GLU A 1 166 ? 9.276 3.499 -8.011 1.00 97.12 166 GLU A O 1
ATOM 1323 N N . ILE A 1 167 ? 9.735 4.106 -10.114 1.00 97.38 167 ILE A N 1
ATOM 1324 C CA . ILE A 1 167 ? 8.579 5.001 -10.194 1.00 97.38 167 ILE A CA 1
ATOM 1325 C C . ILE A 1 167 ? 7.275 4.196 -10.259 1.00 97.38 167 ILE A C 1
ATOM 1327 O O . ILE A 1 167 ? 6.319 4.562 -9.577 1.00 97.38 167 ILE A O 1
ATOM 1331 N N . PHE A 1 168 ? 7.226 3.083 -10.997 1.00 97.88 168 PHE A N 1
ATOM 1332 C CA . PHE A 1 168 ? 6.067 2.182 -10.984 1.00 97.88 168 PHE A CA 1
ATOM 1333 C C . PHE A 1 168 ? 5.817 1.579 -9.599 1.00 97.88 168 PHE A C 1
ATOM 1335 O O . PHE A 1 168 ? 4.669 1.523 -9.163 1.00 97.88 168 PHE A O 1
ATOM 1342 N N . ASP A 1 169 ? 6.863 1.187 -8.872 1.00 96.19 169 ASP A N 1
ATOM 1343 C CA . ASP A 1 169 ? 6.766 0.741 -7.478 1.00 96.19 169 ASP A CA 1
ATOM 1344 C C . ASP A 1 169 ? 6.198 1.850 -6.578 1.00 96.19 169 ASP A C 1
ATOM 1346 O O . ASP A 1 169 ? 5.337 1.598 -5.735 1.00 96.19 169 ASP A O 1
ATOM 1350 N N . SER A 1 170 ? 6.616 3.100 -6.794 1.00 93.88 170 SER A N 1
ATOM 1351 C CA . SER A 1 170 ? 6.095 4.260 -6.064 1.00 93.88 170 SER A CA 1
ATOM 1352 C C . SER A 1 170 ? 4.622 4.566 -6.375 1.00 93.88 170 SER A C 1
ATOM 1354 O O . SER A 1 170 ? 3.875 4.960 -5.472 1.00 93.88 170 SER A O 1
ATOM 1356 N N . ILE A 1 171 ? 4.191 4.386 -7.628 1.00 94.31 171 ILE A N 1
ATOM 1357 C CA . ILE A 1 171 ? 2.791 4.551 -8.048 1.00 94.31 171 ILE A CA 1
ATOM 1358 C C . ILE A 1 171 ? 1.921 3.441 -7.444 1.00 94.31 171 ILE A C 1
ATOM 1360 O O . ILE A 1 171 ? 0.899 3.755 -6.838 1.00 94.31 171 ILE A O 1
ATOM 1364 N N . ASP A 1 172 ? 2.354 2.176 -7.518 1.00 94.88 172 ASP A N 1
ATOM 1365 C CA . ASP A 1 172 ? 1.664 1.038 -6.881 1.00 94.88 172 ASP A CA 1
ATOM 1366 C C . ASP A 1 172 ? 1.506 1.268 -5.371 1.00 94.88 172 ASP A C 1
ATOM 1368 O O . ASP A 1 172 ? 0.418 1.125 -4.817 1.00 94.88 172 ASP A O 1
ATOM 1372 N N . LEU A 1 173 ? 2.566 1.727 -4.697 1.00 92.00 173 LEU A N 1
ATOM 1373 C CA . LEU A 1 173 ? 2.503 2.066 -3.276 1.00 92.00 173 LEU A CA 1
ATOM 1374 C C . LEU A 1 173 ? 1.513 3.203 -2.989 1.00 92.00 173 LEU A C 1
ATOM 1376 O O . LEU A 1 173 ? 0.844 3.192 -1.961 1.00 92.00 173 LEU A O 1
ATOM 1380 N N . THR A 1 174 ? 1.400 4.175 -3.894 1.00 90.62 174 THR A N 1
ATOM 1381 C CA . THR A 1 174 ? 0.433 5.274 -3.771 1.00 90.62 174 THR A CA 1
ATOM 1382 C C . THR A 1 174 ? -1.010 4.787 -3.940 1.00 90.62 174 THR A C 1
ATOM 1384 O O . THR A 1 174 ? -1.884 5.255 -3.215 1.00 90.62 174 THR A O 1
ATOM 1387 N N . GLN A 1 175 ? -1.270 3.809 -4.815 1.00 91.94 175 GLN A N 1
ATOM 1388 C CA . GLN A 1 175 ? -2.591 3.174 -4.915 1.00 91.94 175 GLN A CA 1
ATOM 1389 C C . GLN A 1 175 ? -2.953 2.390 -3.649 1.00 91.94 175 GLN A C 1
ATOM 1391 O O . GLN A 1 175 ? -4.073 2.506 -3.169 1.00 91.94 175 GLN A O 1
ATOM 1396 N N . ARG A 1 176 ? -2.001 1.671 -3.043 1.00 92.44 176 ARG A N 1
ATOM 1397 C CA . ARG A 1 176 ? -2.238 0.956 -1.772 1.00 92.44 176 ARG A CA 1
ATOM 1398 C C . ARG A 1 176 ? -2.599 1.897 -0.624 1.00 92.44 176 ARG A C 1
ATOM 1400 O O . ARG A 1 176 ? -3.466 1.586 0.183 1.00 92.44 176 ARG A O 1
ATOM 1407 N N . LEU A 1 177 ? -1.967 3.069 -0.578 1.00 89.56 177 LEU A N 1
ATOM 1408 C CA . LEU A 1 177 ? -2.325 4.114 0.384 1.00 89.56 177 LEU A CA 1
ATOM 1409 C C . LEU A 1 177 ? -3.741 4.648 0.136 1.00 89.56 177 LEU A C 1
ATOM 1411 O O . LEU A 1 177 ? -4.468 4.922 1.088 1.00 89.56 177 LEU A O 1
ATOM 1415 N N . MET A 1 178 ? -4.157 4.748 -1.130 1.00 91.00 178 MET A N 1
ATOM 1416 C CA . MET A 1 178 ? -5.539 5.087 -1.467 1.00 91.00 178 MET A CA 1
ATOM 1417 C C . MET A 1 178 ? -6.517 3.995 -1.006 1.00 91.00 178 MET A C 1
ATOM 1419 O O . MET A 1 178 ? -7.582 4.323 -0.486 1.00 91.00 178 MET A O 1
ATOM 1423 N N . ASP A 1 179 ? -6.153 2.713 -1.114 1.00 93.38 179 ASP A N 1
ATOM 1424 C CA . ASP A 1 179 ? -6.981 1.608 -0.609 1.00 93.38 179 ASP A CA 1
ATOM 1425 C C . ASP A 1 179 ? -7.207 1.722 0.913 1.00 93.38 179 ASP A C 1
ATOM 1427 O O . ASP A 1 179 ? -8.319 1.513 1.406 1.00 93.38 179 ASP A O 1
ATOM 1431 N N . GLU A 1 180 ? -6.168 2.088 1.670 1.00 91.88 180 GLU A N 1
ATOM 1432 C CA . GLU A 1 180 ? -6.257 2.336 3.115 1.00 91.88 180 GLU A CA 1
ATOM 1433 C C . GLU A 1 180 ? -7.119 3.555 3.435 1.00 91.88 180 GLU A C 1
ATOM 1435 O O . GLU A 1 180 ? -7.991 3.481 4.303 1.00 91.88 180 GLU A O 1
ATOM 1440 N N . GLN A 1 181 ? -6.949 4.649 2.688 1.00 90.81 181 GLN A N 1
ATOM 1441 C CA . GLN A 1 181 ? -7.797 5.830 2.817 1.00 90.81 181 GLN A CA 1
ATOM 1442 C C . GLN A 1 181 ? -9.271 5.481 2.569 1.00 90.81 181 GLN A C 1
ATOM 1444 O O . GLN A 1 181 ? -10.135 5.884 3.346 1.00 90.81 181 GLN A O 1
ATOM 1449 N N . GLN A 1 182 ? -9.581 4.677 1.546 1.00 94.19 182 GLN A N 1
ATOM 1450 C CA . GLN A 1 182 ? -10.946 4.205 1.304 1.00 94.19 182 GLN A CA 1
ATOM 1451 C C . GLN A 1 182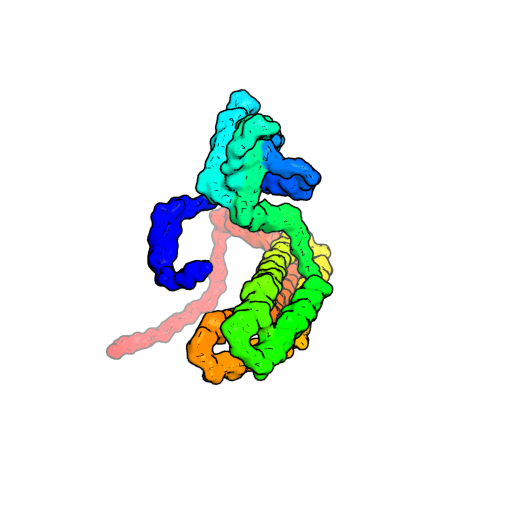 ? -11.501 3.414 2.496 1.00 94.19 182 GLN A C 1
ATOM 1453 O O . GLN A 1 182 ? -12.681 3.557 2.813 1.00 94.19 182 GLN A O 1
ATOM 1458 N N . GLN A 1 183 ? -10.699 2.569 3.153 1.00 94.94 183 GLN A N 1
ATOM 1459 C CA . GLN A 1 183 ? -11.146 1.851 4.354 1.00 94.94 183 GLN A CA 1
ATOM 1460 C C . GLN A 1 183 ? -11.379 2.797 5.530 1.00 94.94 183 GLN A C 1
ATOM 1462 O O . GLN A 1 183 ? -12.422 2.700 6.174 1.00 94.94 183 GLN A O 1
ATOM 1467 N N . GLN A 1 184 ? -10.487 3.764 5.746 1.00 94.25 184 GLN A N 1
ATOM 1468 C CA . GLN A 1 184 ? -10.668 4.775 6.784 1.00 94.25 184 GLN A CA 1
ATOM 1469 C C . GLN A 1 184 ? -11.968 5.562 6.577 1.00 94.25 184 GLN A C 1
ATOM 1471 O O . GLN A 1 184 ? -12.757 5.697 7.508 1.00 94.25 184 GLN A O 1
ATOM 1476 N N . VAL A 1 185 ? -12.264 5.990 5.344 1.00 96.19 185 VAL A N 1
ATOM 1477 C CA . VAL A 1 185 ? -13.527 6.680 5.038 1.00 96.19 185 VAL A CA 1
ATOM 1478 C C . VAL A 1 185 ? -14.745 5.790 5.323 1.00 96.19 185 VAL A C 1
ATOM 1480 O O . VAL A 1 185 ? -15.759 6.278 5.826 1.00 96.19 185 VAL A O 1
ATOM 1483 N N . LYS A 1 186 ? -14.675 4.480 5.046 1.00 97.44 186 LYS A N 1
ATOM 1484 C CA . LYS A 1 186 ? -15.766 3.545 5.386 1.00 97.44 186 LYS A CA 1
ATOM 1485 C C . LYS A 1 186 ? -15.998 3.470 6.893 1.00 97.44 186 LYS A C 1
ATOM 1487 O O . LYS A 1 186 ? -17.157 3.456 7.321 1.00 97.44 186 LYS A O 1
ATOM 1492 N N . ASP A 1 187 ? -14.924 3.424 7.675 1.00 97.25 187 ASP A N 1
ATOM 1493 C CA . ASP A 1 187 ? -14.991 3.407 9.134 1.00 97.25 187 ASP A CA 1
ATOM 1494 C C . ASP A 1 187 ? -15.542 4.727 9.680 1.00 97.25 187 ASP A C 1
ATOM 1496 O O . ASP A 1 187 ? -16.423 4.712 10.543 1.00 97.25 187 ASP A O 1
ATOM 1500 N N . ASP A 1 188 ? -15.121 5.861 9.121 1.00 96.44 188 ASP A N 1
ATOM 1501 C CA . ASP A 1 188 ? -15.624 7.185 9.488 1.00 96.44 188 ASP A CA 1
ATOM 1502 C C . ASP A 1 188 ? -17.128 7.302 9.205 1.00 96.44 188 ASP A C 1
ATOM 1504 O O . ASP A 1 188 ? -17.896 7.699 10.084 1.00 96.44 188 ASP A O 1
ATOM 1508 N N . ILE A 1 189 ? -17.588 6.870 8.025 1.00 96.19 189 ILE A N 1
ATOM 1509 C CA . ILE A 1 189 ? -19.018 6.807 7.679 1.00 96.19 189 ILE A CA 1
ATOM 1510 C C . ILE A 1 189 ? -19.773 5.916 8.672 1.00 96.19 189 ILE A C 1
ATOM 1512 O O . ILE A 1 189 ? -20.830 6.301 9.181 1.00 96.19 189 ILE A O 1
ATOM 1516 N N . ALA A 1 190 ? -19.241 4.734 8.990 1.00 95.44 190 ALA A N 1
ATOM 1517 C CA . ALA A 1 190 ? -19.872 3.825 9.940 1.00 95.44 190 ALA A CA 1
ATOM 1518 C C . ALA A 1 190 ? -19.982 4.445 11.344 1.00 95.44 190 ALA A C 1
ATOM 1520 O O . ALA A 1 190 ? -21.030 4.333 11.988 1.00 95.44 190 ALA A O 1
ATOM 1521 N N . GLN A 1 191 ? -18.940 5.134 11.814 1.00 95.50 191 GLN A N 1
ATOM 1522 C CA . GLN A 1 191 ? -18.933 5.823 13.104 1.00 95.50 191 GLN A CA 1
ATOM 1523 C C . GLN A 1 191 ? -19.894 7.015 13.131 1.00 95.50 191 GLN A C 1
ATOM 1525 O O . GLN A 1 191 ? -20.665 7.153 14.087 1.00 95.50 191 GLN A O 1
ATOM 1530 N N . LEU A 1 192 ? -19.900 7.838 12.078 1.00 95.12 192 LEU A N 1
ATOM 1531 C CA . LEU A 1 192 ? -20.812 8.971 11.919 1.00 95.12 192 LEU A CA 1
ATOM 1532 C C . LEU A 1 192 ? -22.269 8.504 11.972 1.00 95.12 192 LEU A C 1
ATOM 1534 O O . LEU A 1 192 ? -23.059 9.013 12.776 1.00 95.12 192 LEU A O 1
ATOM 1538 N N . LEU A 1 193 ? -22.605 7.471 11.195 1.00 92.56 193 LEU A N 1
ATOM 1539 C CA . LEU A 1 193 ? -23.938 6.880 11.206 1.00 92.56 193 LEU A CA 1
ATOM 1540 C C . LEU A 1 193 ? -24.263 6.231 12.556 1.00 92.56 193 LEU A C 1
ATOM 1542 O O . LEU A 1 193 ? -25.387 6.318 13.044 1.00 92.56 193 LEU A O 1
ATOM 1546 N N . ASN A 1 194 ? -23.300 5.603 13.225 1.00 90.25 194 ASN A N 1
ATOM 1547 C CA . ASN A 1 194 ? -23.572 5.007 14.527 1.00 90.25 194 ASN A CA 1
ATOM 1548 C C . ASN A 1 194 ? -23.810 6.052 15.629 1.00 90.25 194 ASN A C 1
ATOM 1550 O O . ASN A 1 194 ? -24.579 5.776 16.552 1.00 90.25 194 ASN A O 1
ATOM 1554 N N . LYS A 1 195 ? -23.179 7.228 15.557 1.00 87.94 195 LYS A N 1
ATOM 1555 C CA . LYS A 1 195 ? -23.342 8.291 16.556 1.00 87.94 195 LYS A CA 1
ATOM 1556 C C . LYS A 1 195 ? -24.637 9.070 16.349 1.00 87.94 195 LYS A C 1
ATOM 1558 O O . LYS A 1 195 ? -25.437 9.159 17.277 1.00 87.94 195 LYS A O 1
ATOM 1563 N N . ASP A 1 196 ? -24.851 9.601 15.147 1.00 85.75 196 ASP A N 1
ATOM 1564 C CA . ASP A 1 196 ? -26.029 10.412 14.834 1.00 85.75 196 ASP A CA 1
ATOM 1565 C C . ASP A 1 196 ? -26.418 10.283 13.357 1.00 85.75 196 ASP A C 1
ATOM 1567 O O . ASP A 1 196 ? -26.169 11.158 12.529 1.00 85.75 196 ASP A O 1
ATOM 1571 N N . TRP A 1 197 ? -27.037 9.153 13.014 1.00 85.38 197 TRP A N 1
ATOM 1572 C CA . TRP A 1 197 ? -27.289 8.765 11.627 1.00 85.38 197 TRP A CA 1
ATOM 1573 C C . TRP A 1 197 ? -28.056 9.761 10.760 1.00 85.38 197 TRP A C 1
ATOM 1575 O O . TRP A 1 197 ? -27.908 9.705 9.547 1.00 85.38 197 TRP A O 1
ATOM 1585 N N . ARG A 1 198 ? -28.856 10.669 11.333 1.00 84.81 198 ARG A N 1
ATOM 1586 C CA . ARG A 1 198 ? -29.653 11.625 10.559 1.00 84.81 198 ARG A CA 1
ATOM 1587 C C . ARG A 1 198 ? -28.859 12.896 10.302 1.00 84.81 198 ARG A C 1
ATOM 1589 O O . ARG A 1 198 ? -28.883 13.402 9.186 1.00 84.81 198 ARG A O 1
ATOM 1596 N N . ALA A 1 199 ? -28.158 13.394 11.318 1.00 88.75 199 ALA A N 1
ATOM 1597 C CA . ALA A 1 199 ? -27.263 14.536 11.166 1.00 88.75 199 ALA A CA 1
ATOM 1598 C C . ALA A 1 199 ? -26.025 14.183 10.322 1.00 88.75 199 ALA A C 1
ATOM 1600 O O . ALA A 1 199 ? -25.469 15.048 9.656 1.00 88.75 199 ALA A O 1
ATOM 1601 N N . ALA A 1 200 ? -25.625 12.909 10.313 1.00 92.62 200 ALA A N 1
ATOM 1602 C CA . ALA A 1 200 ? -24.459 12.411 9.597 1.00 92.62 200 ALA A CA 1
ATOM 1603 C C . ALA A 1 200 ? -24.647 12.240 8.081 1.00 92.62 200 ALA A C 1
ATOM 1605 O O . ALA A 1 200 ? -23.641 12.083 7.394 1.00 92.62 200 ALA A O 1
ATOM 1606 N N . ILE A 1 201 ? -25.880 12.252 7.550 1.00 92.38 201 ILE A N 1
ATOM 1607 C CA . ILE A 1 201 ? -26.146 11.931 6.132 1.00 92.38 201 ILE A CA 1
ATOM 1608 C C . ILE A 1 201 ? -25.326 12.828 5.202 1.00 92.38 201 ILE A C 1
ATOM 1610 O O . ILE A 1 201 ? -24.571 12.314 4.383 1.00 92.38 201 ILE A O 1
ATOM 1614 N N . SER A 1 202 ? -25.397 14.151 5.383 1.00 94.56 202 SER A N 1
ATOM 1615 C CA . SER A 1 202 ? -24.674 15.104 4.529 1.00 94.56 202 SER A CA 1
ATOM 1616 C C . SER A 1 202 ? -23.156 14.942 4.620 1.00 94.56 202 SER A C 1
ATOM 1618 O O . SER A 1 202 ? -22.456 15.105 3.627 1.00 94.56 202 SER A O 1
ATOM 1620 N N . SER A 1 203 ? -22.635 14.608 5.804 1.00 95.94 203 SER A N 1
ATOM 1621 C CA . SER A 1 203 ? -21.206 14.336 5.988 1.00 95.94 203 SER A CA 1
ATOM 1622 C C . SER A 1 203 ? -20.784 13.042 5.294 1.00 95.94 203 SER A C 1
ATOM 1624 O O . SER A 1 203 ? -19.723 13.002 4.683 1.00 95.94 203 SER A O 1
ATOM 1626 N N . CYS A 1 204 ? -21.618 11.999 5.340 1.00 95.94 204 CYS A N 1
ATOM 1627 C CA . CYS A 1 204 ? -21.347 10.744 4.642 1.00 95.94 204 CYS A CA 1
ATOM 1628 C C . CYS A 1 204 ? -21.381 10.931 3.119 1.00 95.94 204 CYS A C 1
ATOM 1630 O O . CYS A 1 204 ? -20.502 10.425 2.433 1.00 95.94 204 CYS A O 1
ATOM 1632 N N . GLU A 1 205 ? -22.357 11.676 2.594 1.00 95.75 205 GLU A N 1
ATOM 1633 C CA . GLU A 1 205 ? -22.451 12.000 1.162 1.00 95.75 205 GLU A CA 1
ATOM 1634 C C . GLU A 1 205 ? -21.231 12.793 0.673 1.00 95.75 205 GLU A C 1
ATOM 1636 O O . GLU A 1 205 ? -20.700 12.496 -0.397 1.00 95.75 205 GLU A O 1
ATOM 1641 N N . LEU A 1 206 ? -20.742 13.751 1.472 1.00 96.88 206 LEU A N 1
ATOM 1642 C CA . LEU A 1 206 ? -19.522 14.495 1.156 1.00 96.88 206 LEU A CA 1
ATOM 1643 C C . LEU A 1 206 ? -18.308 13.560 1.065 1.00 96.88 206 LEU A C 1
ATOM 1645 O O . LEU A 1 206 ? -17.637 13.542 0.038 1.00 96.88 206 LEU A O 1
ATOM 1649 N N . LEU A 1 207 ? -18.087 12.729 2.088 1.00 96.88 207 LEU A N 1
ATOM 1650 C CA . LEU A 1 207 ? -16.983 11.764 2.120 1.00 96.88 207 LEU A CA 1
ATOM 1651 C C . LEU A 1 207 ? -17.026 10.780 0.936 1.00 96.88 207 LEU A C 1
ATOM 1653 O O . LEU A 1 207 ? -15.995 10.478 0.328 1.00 96.88 207 LEU A O 1
ATOM 1657 N N . LEU A 1 208 ? -18.221 10.294 0.582 1.00 97.19 208 LEU A N 1
ATOM 1658 C CA . LEU A 1 208 ? -18.439 9.419 -0.574 1.00 97.19 208 LEU A CA 1
ATOM 1659 C C . LEU A 1 208 ? -18.100 10.120 -1.894 1.00 97.19 208 LEU A C 1
ATOM 1661 O O . LEU A 1 208 ? -17.410 9.538 -2.739 1.00 97.19 208 LEU A O 1
ATOM 1665 N N . SER A 1 209 ? -18.570 11.358 -2.067 1.00 97.25 209 SER A N 1
ATOM 1666 C CA . SER A 1 209 ? -18.357 12.150 -3.280 1.00 97.25 209 SER A CA 1
ATOM 1667 C C . SER A 1 209 ? -16.894 12.551 -3.457 1.00 97.25 209 SER A C 1
ATOM 1669 O O . SER A 1 209 ? -16.367 12.424 -4.560 1.00 97.25 209 SER A O 1
ATOM 1671 N N . GLU A 1 210 ? -16.231 13.012 -2.395 1.00 96.12 210 GLU A N 1
ATOM 1672 C CA . GLU A 1 210 ? -14.816 13.401 -2.429 1.00 96.12 210 GLU A CA 1
ATOM 1673 C C . GLU A 1 210 ? -13.937 12.206 -2.793 1.00 96.12 210 GLU A C 1
ATOM 1675 O O . GLU A 1 210 ? -13.169 12.276 -3.751 1.00 96.12 210 GLU A O 1
ATOM 1680 N N . THR A 1 211 ? -14.136 11.068 -2.121 1.00 95.56 211 THR A N 1
ATOM 1681 C CA . THR A 1 211 ? -13.382 9.841 -2.413 1.00 95.56 211 THR A CA 1
ATOM 1682 C C . THR A 1 211 ? -13.618 9.366 -3.849 1.00 95.56 211 THR A C 1
ATOM 1684 O O . THR A 1 211 ? -12.676 8.963 -4.530 1.00 95.56 211 THR A O 1
ATOM 1687 N N . SER A 1 212 ? -14.858 9.455 -4.349 1.00 96.69 212 SER A N 1
ATOM 1688 C CA . SER A 1 212 ? -15.177 9.118 -5.746 1.00 96.69 212 SER A CA 1
ATOM 1689 C C . SER A 1 212 ? -14.442 10.023 -6.737 1.00 96.69 212 SER A C 1
ATOM 1691 O O . SER A 1 212 ? -13.910 9.533 -7.733 1.00 96.69 212 SER A O 1
ATOM 1693 N N . GLY A 1 213 ? -14.395 11.331 -6.456 1.00 95.88 213 GLY A N 1
ATOM 1694 C CA . GLY A 1 213 ? -13.658 12.307 -7.257 1.00 95.88 213 GLY A CA 1
ATOM 1695 C C . GLY A 1 213 ? -12.166 11.990 -7.304 1.00 95.88 213 GLY A C 1
ATOM 1696 O O . GLY A 1 213 ? -11.601 11.872 -8.389 1.00 95.88 213 GLY A O 1
ATOM 1697 N N . THR A 1 214 ? -11.550 11.741 -6.145 1.00 93.50 214 THR A N 1
ATOM 1698 C CA . THR A 1 214 ? -10.126 11.386 -6.047 1.00 93.50 214 THR A CA 1
ATOM 1699 C C . THR A 1 214 ? -9.783 10.116 -6.828 1.00 93.50 214 THR A C 1
ATOM 1701 O O . THR A 1 214 ? -8.803 10.103 -7.572 1.00 93.50 214 THR A O 1
ATOM 1704 N N . LEU A 1 215 ? -10.592 9.054 -6.713 1.00 95.00 215 LEU A N 1
ATOM 1705 C CA . LEU A 1 215 ? -10.369 7.814 -7.467 1.00 95.00 215 LEU A CA 1
ATOM 1706 C C . LEU A 1 215 ? -10.467 8.040 -8.980 1.00 95.00 215 LEU A C 1
ATOM 1708 O O . LEU A 1 215 ? -9.662 7.494 -9.734 1.00 95.00 215 LEU A O 1
ATOM 1712 N N . ARG A 1 216 ? -11.432 8.855 -9.428 1.00 96.06 216 ARG A N 1
ATOM 1713 C CA . ARG A 1 216 ? -11.596 9.161 -10.853 1.00 96.06 216 ARG A CA 1
ATOM 1714 C C . ARG A 1 216 ? -10.420 9.967 -11.393 1.00 96.06 216 ARG A C 1
ATOM 1716 O O . ARG A 1 216 ? -9.885 9.593 -12.428 1.00 96.06 216 ARG A O 1
ATOM 1723 N N . GLU A 1 217 ? -9.975 11.002 -10.681 1.00 93.88 217 GLU A N 1
ATOM 1724 C CA . GLU A 1 217 ? -8.800 11.791 -11.078 1.00 93.88 217 GLU A CA 1
ATOM 1725 C C . GLU A 1 217 ? -7.533 10.932 -11.190 1.00 93.88 217 GLU A C 1
ATOM 1727 O O . GLU A 1 217 ? -6.749 11.086 -12.133 1.00 93.88 217 GLU A O 1
ATOM 1732 N N . LEU A 1 218 ? -7.338 10.010 -10.241 1.00 92.25 218 LEU A N 1
ATOM 1733 C CA . LEU A 1 218 ? -6.234 9.053 -10.255 1.00 92.25 218 LEU A CA 1
ATOM 1734 C C . LEU A 1 218 ? -6.290 8.205 -11.532 1.00 92.25 218 LEU A C 1
ATOM 1736 O O . LEU A 1 218 ? -5.310 8.152 -12.281 1.00 92.25 218 LEU A O 1
ATOM 1740 N N . GLN A 1 219 ? -7.440 7.583 -11.793 1.00 95.06 219 GLN A N 1
ATOM 1741 C CA . GLN A 1 219 ? -7.620 6.700 -12.938 1.00 95.06 219 GLN A CA 1
ATOM 1742 C C . GLN A 1 219 ? -7.494 7.443 -14.270 1.00 95.06 219 GLN A C 1
ATOM 1744 O O . GLN A 1 219 ? -6.791 6.966 -15.155 1.00 95.06 219 GLN A O 1
ATOM 1749 N N . ASP A 1 220 ? -8.086 8.632 -14.396 1.00 95.44 220 ASP A N 1
ATOM 1750 C CA . ASP A 1 220 ? -7.984 9.457 -15.605 1.00 95.44 220 ASP A CA 1
ATOM 1751 C C . ASP A 1 220 ? -6.522 9.797 -15.922 1.00 95.44 220 ASP A C 1
ATOM 1753 O O . ASP A 1 220 ? -6.093 9.750 -17.076 1.00 95.44 220 ASP A O 1
ATOM 1757 N N . THR A 1 221 ? -5.729 10.103 -14.890 1.00 94.25 221 THR A N 1
ATOM 1758 C CA . THR A 1 221 ? -4.303 10.412 -15.048 1.00 94.25 221 THR A CA 1
ATOM 1759 C C . THR A 1 221 ? -3.512 9.177 -15.497 1.00 94.25 221 THR A C 1
ATOM 1761 O O . THR A 1 221 ? -2.658 9.284 -16.381 1.00 94.25 221 THR A O 1
ATOM 1764 N N . LEU A 1 222 ? -3.800 8.003 -14.918 1.00 94.81 222 LEU A N 1
ATOM 1765 C CA . LEU A 1 222 ? -3.176 6.736 -15.313 1.00 94.81 222 LEU A CA 1
ATOM 1766 C C . LEU A 1 222 ? -3.532 6.347 -16.751 1.00 94.81 222 LEU A C 1
ATOM 1768 O O . LEU A 1 222 ? -2.631 6.045 -17.530 1.00 94.81 222 LEU A O 1
ATOM 1772 N N . GLU A 1 223 ? -4.812 6.396 -17.122 1.00 94.62 223 GLU A N 1
ATOM 1773 C CA . GLU A 1 223 ? -5.295 6.058 -18.468 1.00 94.62 223 GLU A CA 1
ATOM 1774 C C . GLU A 1 223 ? -4.706 7.000 -19.527 1.00 94.62 223 GLU A C 1
ATOM 1776 O O . GLU A 1 223 ? -4.221 6.546 -20.562 1.00 94.62 223 GLU A O 1
ATOM 1781 N N . ALA A 1 224 ? -4.647 8.307 -19.247 1.00 94.38 224 ALA A N 1
ATOM 1782 C CA . ALA A 1 224 ? -4.108 9.295 -20.182 1.00 94.38 224 ALA A CA 1
ATOM 1783 C C . ALA A 1 224 ? -2.620 9.079 -20.530 1.00 94.38 224 ALA A C 1
ATOM 1785 O O . ALA A 1 224 ? -2.166 9.480 -21.611 1.00 94.38 224 ALA A O 1
ATOM 1786 N N . ALA A 1 225 ? -1.847 8.484 -19.617 1.00 94.31 225 ALA A N 1
ATOM 1787 C CA . ALA A 1 225 ? -0.439 8.159 -19.829 1.00 94.31 225 ALA A CA 1
ATOM 1788 C C . ALA A 1 225 ? -0.220 6.704 -20.281 1.00 94.31 225 ALA A C 1
ATOM 1790 O O . ALA A 1 225 ? 0.724 6.451 -21.033 1.00 94.31 225 ALA A O 1
ATOM 1791 N N . GLY A 1 226 ? -1.081 5.777 -19.853 1.00 94.69 226 GLY A N 1
ATOM 1792 C CA . GLY A 1 226 ? -0.914 4.327 -19.971 1.00 94.69 226 GLY A CA 1
ATOM 1793 C C . GLY A 1 226 ? -0.563 3.862 -21.378 1.00 94.69 226 GLY A C 1
ATOM 1794 O O . GLY A 1 226 ? 0.495 3.266 -21.571 1.00 94.69 226 GLY A O 1
ATOM 1795 N N . ASP A 1 227 ? -1.366 4.234 -22.375 1.00 94.44 227 ASP A N 1
ATOM 1796 C CA . ASP A 1 227 ? -1.154 3.809 -23.766 1.00 94.44 227 ASP A CA 1
ATOM 1797 C C . ASP A 1 227 ? 0.198 4.269 -24.327 1.00 94.44 227 ASP A C 1
ATOM 1799 O O . ASP A 1 227 ? 0.874 3.534 -25.048 1.00 94.44 227 ASP A O 1
ATOM 1803 N N . LYS A 1 228 ? 0.636 5.485 -23.978 1.00 94.94 228 LYS A N 1
ATOM 1804 C CA . LYS A 1 228 ? 1.925 6.028 -24.440 1.00 94.94 228 LYS A CA 1
ATOM 1805 C C . LYS A 1 228 ? 3.102 5.326 -23.774 1.00 94.94 228 LYS A C 1
ATOM 1807 O O . LYS A 1 228 ? 4.146 5.158 -24.405 1.00 94.94 228 LYS A O 1
ATOM 1812 N N . LEU A 1 229 ? 2.956 4.950 -22.505 1.00 97.81 229 LEU A N 1
ATOM 1813 C CA . LEU A 1 229 ? 3.968 4.168 -21.805 1.00 97.81 229 LEU A CA 1
ATOM 1814 C C . LEU A 1 229 ? 4.042 2.759 -22.402 1.00 97.81 229 LEU A C 1
ATOM 1816 O O . LEU A 1 229 ? 5.118 2.321 -22.804 1.00 97.81 229 LEU A O 1
ATOM 1820 N N . GLN A 1 230 ? 2.897 2.103 -22.575 1.00 97.69 230 GLN A N 1
ATOM 1821 C CA . GLN A 1 230 ? 2.816 0.768 -23.157 1.00 97.69 230 GLN A CA 1
ATOM 1822 C C . GLN A 1 230 ? 3.392 0.719 -24.577 1.00 97.69 230 GLN A C 1
ATOM 1824 O O . GLN A 1 230 ? 4.145 -0.195 -24.903 1.00 97.69 230 GLN A O 1
ATOM 1829 N N . ALA A 1 231 ? 3.118 1.733 -25.402 1.00 97.94 231 ALA A N 1
ATOM 1830 C CA . ALA A 1 231 ? 3.665 1.827 -26.753 1.00 97.94 231 ALA A CA 1
ATOM 1831 C C . ALA A 1 231 ? 5.201 1.894 -26.770 1.00 97.94 231 ALA A C 1
ATOM 1833 O O . ALA A 1 231 ? 5.832 1.252 -27.605 1.00 97.94 231 ALA A O 1
ATOM 1834 N N . ASN A 1 232 ? 5.825 2.639 -25.851 1.00 98.19 232 ASN A N 1
ATOM 1835 C CA . ASN A 1 232 ? 7.288 2.690 -25.779 1.00 98.19 232 ASN A CA 1
ATOM 1836 C C . ASN A 1 232 ? 7.890 1.401 -25.202 1.00 98.19 232 ASN A C 1
ATOM 1838 O O . ASN A 1 232 ? 8.945 0.984 -25.667 1.00 98.19 232 ASN A O 1
ATOM 1842 N N . LEU A 1 233 ? 7.227 0.745 -24.242 1.00 98.06 233 LEU A N 1
ATOM 1843 C CA . LEU A 1 233 ? 7.644 -0.587 -23.784 1.00 98.06 233 LEU A CA 1
ATOM 1844 C C . LEU A 1 233 ? 7.599 -1.601 -24.932 1.00 98.06 233 LEU A C 1
ATOM 1846 O O . LEU A 1 233 ? 8.548 -2.358 -25.103 1.00 98.06 233 LEU A O 1
ATOM 1850 N N . LEU A 1 234 ? 6.546 -1.566 -25.753 1.00 97.75 234 LEU A N 1
ATOM 1851 C CA . LEU A 1 234 ? 6.423 -2.431 -26.924 1.00 97.75 234 LEU A CA 1
ATOM 1852 C C . LEU A 1 234 ? 7.525 -2.161 -27.958 1.00 97.75 234 LEU A C 1
ATOM 1854 O O . LEU A 1 234 ? 8.116 -3.106 -28.456 1.00 97.75 234 LEU A O 1
ATOM 1858 N N . ARG A 1 235 ? 7.876 -0.892 -28.216 1.00 97.50 235 ARG A N 1
ATOM 1859 C CA . ARG A 1 235 ? 9.020 -0.551 -29.087 1.00 97.50 235 ARG A CA 1
ATOM 1860 C C . ARG A 1 235 ? 10.327 -1.174 -28.596 1.00 97.50 235 ARG A C 1
ATOM 1862 O O . ARG A 1 235 ? 11.060 -1.759 -29.383 1.00 97.50 235 ARG A O 1
ATOM 1869 N N . ILE A 1 236 ? 10.605 -1.083 -27.292 1.00 97.12 236 ILE A N 1
ATOM 1870 C CA . ILE A 1 236 ? 11.811 -1.693 -26.711 1.00 97.12 236 ILE A CA 1
ATOM 1871 C C . ILE A 1 236 ? 11.756 -3.217 -26.863 1.00 97.12 236 ILE A C 1
ATOM 1873 O O . ILE A 1 236 ? 12.757 -3.825 -27.229 1.00 97.12 236 ILE A O 1
ATOM 1877 N N . GLN A 1 237 ? 10.595 -3.828 -26.616 1.00 95.81 237 GLN A N 1
ATOM 1878 C CA . GLN A 1 237 ? 10.393 -5.265 -26.795 1.00 95.81 237 GLN A CA 1
ATOM 1879 C C . GLN A 1 237 ? 10.671 -5.698 -28.241 1.00 95.81 237 GLN A C 1
ATOM 1881 O O . GLN A 1 237 ? 11.464 -6.612 -28.468 1.00 95.81 237 GLN A O 1
ATOM 1886 N N . ASP A 1 238 ? 10.101 -4.993 -29.219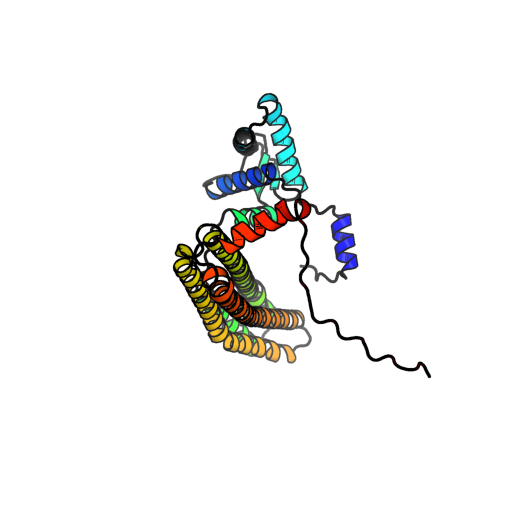 1.00 95.31 238 ASP A N 1
ATOM 1887 C CA . ASP A 1 238 ? 10.307 -5.258 -30.643 1.00 95.31 238 ASP A CA 1
ATOM 1888 C C . ASP A 1 238 ? 11.790 -5.140 -31.031 1.00 95.31 238 ASP A C 1
ATOM 1890 O O . ASP A 1 238 ? 12.313 -5.999 -31.742 1.00 95.31 238 ASP A O 1
ATOM 1894 N N . ALA A 1 239 ? 12.499 -4.132 -30.508 1.00 94.38 239 ALA A N 1
ATOM 1895 C CA . ALA A 1 239 ? 13.933 -3.960 -30.736 1.00 94.38 239 ALA A CA 1
ATOM 1896 C C . ALA A 1 239 ? 14.774 -5.114 -30.153 1.00 94.38 239 ALA A C 1
ATOM 1898 O O . ALA A 1 239 ? 15.813 -5.465 -30.714 1.00 94.38 239 ALA A O 1
ATOM 1899 N N . THR A 1 240 ? 14.322 -5.754 -29.067 1.00 92.56 240 THR A N 1
ATOM 1900 C CA . THR A 1 240 ? 15.017 -6.918 -28.485 1.00 92.56 240 THR A CA 1
ATOM 1901 C C . THR A 1 240 ? 14.788 -8.225 -29.246 1.00 92.56 240 THR A C 1
ATOM 1903 O O . THR A 1 240 ? 15.635 -9.109 -29.165 1.00 92.56 240 THR A O 1
ATOM 1906 N N . LEU A 1 241 ? 13.723 -8.350 -30.054 1.00 88.25 241 LEU A N 1
ATOM 1907 C CA . LEU A 1 241 ? 13.439 -9.574 -30.829 1.00 88.25 241 LEU A CA 1
ATOM 1908 C C . LEU A 1 241 ? 14.542 -9.932 -31.834 1.00 88.25 241 LEU A C 1
ATOM 1910 O O . LEU A 1 241 ? 14.685 -11.093 -32.210 1.00 88.25 241 LEU A O 1
ATOM 1914 N N . ALA A 1 242 ? 15.310 -8.942 -32.290 1.00 80.56 242 ALA A N 1
ATOM 1915 C CA . ALA A 1 242 ? 16.419 -9.148 -33.216 1.00 80.56 242 ALA A CA 1
ATOM 1916 C C . ALA A 1 242 ? 17.696 -9.690 -32.537 1.00 80.56 242 ALA A C 1
ATOM 1918 O O . ALA A 1 242 ? 18.665 -9.996 -33.235 1.00 80.56 242 ALA A O 1
ATOM 1919 N N . HIS A 1 243 ? 17.714 -9.795 -31.202 1.00 82.25 243 HIS A N 1
ATOM 1920 C CA . HIS A 1 243 ? 18.904 -10.084 -30.406 1.00 82.25 243 HIS A CA 1
ATOM 1921 C C . HIS A 1 243 ? 18.646 -11.162 -29.344 1.00 82.25 243 HIS A C 1
ATOM 1923 O O . HIS A 1 243 ? 18.127 -10.875 -28.265 1.00 82.25 243 HIS A O 1
ATOM 1929 N N . ASP A 1 244 ? 19.113 -12.386 -29.602 1.00 80.00 244 ASP A N 1
ATOM 1930 C CA . ASP A 1 244 ? 18.968 -13.513 -28.665 1.00 80.00 244 ASP A CA 1
ATOM 1931 C C . ASP A 1 244 ? 19.679 -13.271 -27.313 1.00 80.00 244 ASP A C 1
ATOM 1933 O O . ASP A 1 244 ? 19.240 -13.762 -26.280 1.00 80.00 244 ASP A O 1
ATOM 1937 N N . ASP A 1 245 ? 20.731 -12.449 -27.270 1.00 88.31 245 ASP A N 1
ATOM 1938 C CA . ASP A 1 245 ? 21.532 -12.238 -26.053 1.00 88.31 245 ASP A CA 1
ATOM 1939 C C . ASP A 1 245 ? 20.912 -11.232 -25.052 1.00 88.31 245 ASP A C 1
ATOM 1941 O O . ASP A 1 245 ? 21.434 -11.035 -23.950 1.00 88.31 245 ASP A O 1
ATOM 1945 N N . LEU A 1 246 ? 19.786 -10.588 -25.394 1.00 90.62 246 LEU A N 1
ATOM 1946 C CA . LEU A 1 246 ? 19.172 -9.506 -24.603 1.00 90.62 246 LEU A CA 1
ATOM 1947 C C . LEU A 1 246 ? 17.988 -9.948 -23.726 1.00 90.62 246 LEU A C 1
ATOM 1949 O O . LEU A 1 246 ? 17.177 -9.121 -23.301 1.00 90.62 246 LEU A O 1
ATOM 1953 N N . HIS A 1 247 ? 17.910 -11.232 -23.366 1.00 89.31 247 HIS A N 1
ATOM 1954 C CA . HIS A 1 247 ? 16.822 -11.790 -22.547 1.00 89.31 247 HIS A CA 1
ATOM 1955 C C . HIS A 1 247 ? 16.550 -11.039 -21.231 1.00 89.31 247 HIS A C 1
ATOM 1957 O O . HIS A 1 247 ? 15.414 -10.980 -20.764 1.00 89.31 247 HIS A O 1
ATOM 1963 N N . PHE A 1 248 ? 17.576 -10.454 -20.607 1.00 90.62 248 PHE A N 1
ATOM 1964 C CA . PHE A 1 248 ? 17.416 -9.696 -19.363 1.00 90.62 248 PHE A CA 1
ATOM 1965 C C . PHE A 1 248 ? 16.668 -8.364 -19.563 1.00 90.62 248 PHE A C 1
ATOM 1967 O O . PHE A 1 248 ? 16.009 -7.897 -18.631 1.00 90.62 248 PHE A O 1
ATOM 1974 N N . VAL A 1 249 ? 16.757 -7.761 -20.756 1.00 95.00 249 VAL A N 1
ATOM 1975 C CA . VAL A 1 249 ? 15.996 -6.561 -21.135 1.00 95.00 249 VAL A CA 1
ATOM 1976 C C . VAL A 1 249 ? 14.560 -6.949 -21.454 1.00 95.00 249 VAL A C 1
ATOM 1978 O O . VAL A 1 249 ? 13.651 -6.353 -20.886 1.00 95.00 249 VAL A O 1
ATOM 1981 N N . ASP A 1 250 ? 14.357 -7.980 -22.277 1.00 94.06 250 ASP A N 1
ATOM 1982 C CA . ASP A 1 250 ? 13.021 -8.473 -22.644 1.00 94.06 250 ASP A CA 1
ATOM 1983 C C . ASP A 1 250 ? 12.206 -8.867 -21.400 1.00 94.06 250 ASP A C 1
ATOM 1985 O O . ASP A 1 250 ? 11.097 -8.376 -21.183 1.00 94.06 250 ASP A O 1
ATOM 1989 N N . ARG A 1 251 ? 12.809 -9.632 -20.478 1.00 94.75 251 ARG A N 1
ATOM 1990 C CA . ARG A 1 251 ? 12.179 -9.977 -19.194 1.00 94.75 251 ARG A CA 1
ATOM 1991 C C . ARG A 1 251 ? 11.795 -8.741 -18.378 1.00 94.75 251 ARG A C 1
ATOM 1993 O O . ARG A 1 251 ? 10.709 -8.699 -17.806 1.00 94.75 251 ARG A O 1
ATOM 2000 N N . LEU A 1 252 ? 12.675 -7.741 -18.305 1.00 97.06 252 LEU A N 1
ATOM 2001 C CA . LEU A 1 252 ? 12.394 -6.509 -17.570 1.00 97.06 252 LEU A CA 1
ATOM 2002 C C . LEU A 1 252 ? 11.247 -5.720 -18.214 1.00 97.06 252 LEU A C 1
ATOM 2004 O O . LEU A 1 252 ? 10.384 -5.223 -17.497 1.00 97.06 252 LEU A O 1
ATOM 2008 N N . VAL A 1 253 ? 11.222 -5.612 -19.543 1.00 97.81 253 VAL A N 1
ATOM 2009 C CA . VAL A 1 253 ? 10.141 -4.945 -20.279 1.00 97.81 253 VAL A CA 1
ATOM 2010 C C . VAL A 1 253 ? 8.814 -5.658 -20.040 1.00 97.81 253 VAL A C 1
ATOM 2012 O O . VAL A 1 253 ? 7.835 -4.999 -19.692 1.00 97.81 253 VAL A O 1
ATOM 2015 N N . PHE A 1 254 ? 8.796 -6.990 -20.114 1.00 96.94 254 PHE A N 1
ATOM 2016 C CA . PHE A 1 254 ? 7.616 -7.796 -19.808 1.00 96.94 254 PHE A CA 1
ATOM 2017 C C . PHE A 1 254 ? 7.108 -7.577 -18.374 1.00 96.94 254 PHE A C 1
ATOM 2019 O O . PHE A 1 254 ? 5.904 -7.406 -18.150 1.00 96.94 254 PHE A O 1
ATOM 2026 N N . ASP A 1 255 ? 8.013 -7.541 -17.391 1.00 97.62 255 ASP A N 1
ATOM 2027 C CA . ASP A 1 255 ? 7.666 -7.271 -15.994 1.00 97.62 255 ASP A CA 1
ATOM 2028 C C . ASP A 1 255 ? 7.081 -5.855 -15.824 1.00 97.62 255 ASP A C 1
ATOM 2030 O O . ASP A 1 255 ? 6.106 -5.674 -15.089 1.00 97.62 255 ASP A O 1
ATOM 2034 N N . LEU A 1 256 ? 7.631 -4.857 -16.526 1.00 98.19 256 LEU A N 1
ATOM 2035 C CA . LEU A 1 256 ? 7.142 -3.475 -16.512 1.00 98.19 256 LEU A CA 1
ATOM 2036 C C . LEU A 1 256 ? 5.765 -3.333 -17.173 1.00 98.19 256 LEU A C 1
ATOM 2038 O O . LEU A 1 256 ? 4.900 -2.680 -16.592 1.00 98.19 256 LEU A O 1
ATOM 2042 N N . GLN A 1 257 ? 5.535 -3.972 -18.325 1.00 98.00 257 GLN A N 1
ATOM 2043 C CA . GLN A 1 257 ? 4.220 -4.034 -18.982 1.00 98.00 257 GLN A CA 1
ATOM 2044 C C . GLN A 1 257 ? 3.192 -4.676 -18.044 1.00 98.00 257 GLN A C 1
ATOM 2046 O O . GLN A 1 257 ? 2.172 -4.079 -17.708 1.00 98.00 257 GLN A O 1
ATOM 2051 N N . SER A 1 258 ? 3.527 -5.853 -17.506 1.00 97.69 258 SER A N 1
ATOM 2052 C CA . SER A 1 258 ? 2.671 -6.585 -16.570 1.00 97.69 258 SER A CA 1
ATOM 2053 C C . SER A 1 258 ? 2.362 -5.793 -15.299 1.00 97.69 258 SER A C 1
ATOM 2055 O O . SER A 1 258 ? 1.328 -6.019 -14.665 1.00 97.69 258 SER A O 1
ATOM 2057 N N . LYS A 1 259 ? 3.278 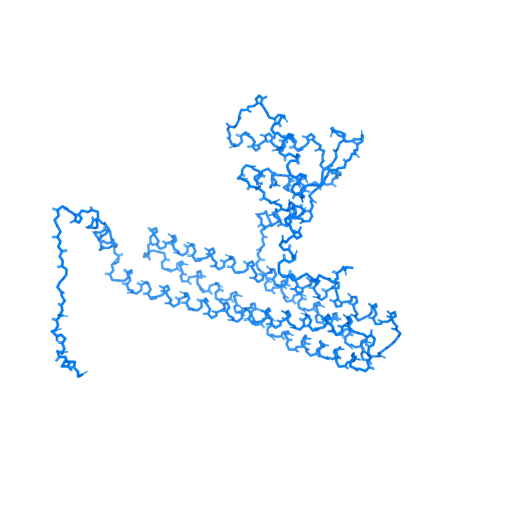-4.925 -14.856 1.00 97.56 259 LYS A N 1
ATOM 2058 C CA . LYS A 1 259 ? 3.071 -4.061 -13.691 1.00 97.56 259 LYS A CA 1
ATOM 2059 C C . LYS A 1 259 ? 2.189 -2.862 -14.028 1.00 97.56 259 LYS A C 1
ATOM 2061 O O . LYS A 1 259 ? 1.293 -2.563 -13.243 1.00 97.56 259 LYS A O 1
ATOM 2066 N N . LEU A 1 260 ? 2.399 -2.223 -15.178 1.00 97.38 260 LEU A N 1
ATOM 2067 C CA . LEU A 1 260 ? 1.556 -1.129 -15.657 1.00 97.38 260 LEU A CA 1
ATOM 2068 C C . LEU A 1 260 ? 0.100 -1.585 -15.830 1.00 97.38 260 LEU A C 1
ATOM 2070 O O . LEU A 1 260 ? -0.803 -0.938 -15.302 1.00 97.38 260 LEU A O 1
ATOM 2074 N N . ASP A 1 261 ? -0.116 -2.743 -16.459 1.00 97.44 261 ASP A N 1
ATOM 2075 C CA . ASP A 1 261 ? -1.449 -3.331 -16.631 1.00 97.44 261 ASP A CA 1
ATOM 2076 C C . ASP A 1 261 ? -2.128 -3.600 -15.282 1.00 97.44 261 ASP A C 1
ATOM 2078 O O . ASP A 1 261 ? -3.306 -3.292 -15.096 1.00 97.44 261 ASP A O 1
ATOM 2082 N N . ARG A 1 262 ? -1.380 -4.126 -14.301 1.00 97.50 262 ARG A N 1
ATOM 2083 C CA . ARG A 1 262 ? -1.886 -4.345 -12.936 1.00 97.50 262 ARG A CA 1
ATOM 2084 C C . ARG A 1 262 ? -2.298 -3.041 -12.250 1.00 97.50 262 ARG A C 1
ATOM 2086 O O . ARG A 1 262 ? -3.366 -3.007 -11.645 1.00 97.50 262 ARG A O 1
ATOM 2093 N N . ILE A 1 263 ? -1.485 -1.989 -12.364 1.00 96.44 263 ILE A N 1
ATOM 2094 C CA . ILE A 1 263 ? -1.754 -0.662 -11.782 1.00 96.44 263 ILE A CA 1
ATOM 2095 C C . ILE A 1 263 ? -3.028 -0.055 -12.388 1.00 96.44 263 ILE A C 1
ATOM 2097 O O . ILE A 1 263 ? -3.923 0.370 -11.654 1.00 96.44 263 ILE A O 1
ATOM 2101 N N . ILE A 1 264 ? -3.145 -0.047 -13.721 1.00 95.81 264 ILE A N 1
ATOM 2102 C CA . ILE A 1 264 ? -4.312 0.517 -14.421 1.00 95.81 264 ILE A CA 1
ATOM 2103 C C . ILE A 1 264 ? -5.570 -0.310 -14.128 1.00 95.81 264 ILE A C 1
ATOM 2105 O O . ILE A 1 264 ? -6.628 0.248 -13.831 1.00 95.81 264 ILE A O 1
ATOM 2109 N N . SER A 1 265 ? -5.458 -1.642 -14.164 1.00 96.88 265 SER A N 1
ATOM 2110 C CA . SER A 1 265 ? -6.582 -2.541 -13.893 1.00 96.88 265 SER A CA 1
ATOM 2111 C C . SER A 1 265 ? -7.097 -2.405 -12.460 1.00 96.88 265 SER A C 1
ATOM 2113 O O . SER A 1 265 ? -8.312 -2.424 -12.255 1.00 96.88 265 SER A O 1
ATOM 2115 N N . TRP A 1 266 ? -6.208 -2.285 -11.468 1.00 97.19 266 TRP A N 1
ATOM 2116 C CA . TRP A 1 266 ? -6.619 -2.111 -10.074 1.00 97.19 266 TRP A CA 1
ATOM 2117 C C . TRP A 1 266 ? -7.325 -0.773 -9.853 1.00 97.19 266 TRP A C 1
ATOM 2119 O O . TRP A 1 266 ? -8.347 -0.735 -9.171 1.00 97.19 266 TRP A O 1
ATOM 2129 N N . GLY A 1 267 ? -6.840 0.306 -10.476 1.00 94.69 267 GLY A N 1
ATOM 2130 C CA . GLY A 1 267 ? -7.467 1.624 -10.371 1.00 94.69 267 GLY A CA 1
ATOM 2131 C C . GLY A 1 267 ? -8.916 1.645 -10.877 1.00 94.69 267 GLY A C 1
ATOM 2132 O O . GLY A 1 267 ? -9.794 2.195 -10.215 1.00 94.69 267 GLY A O 1
ATOM 2133 N N . GLN A 1 268 ? -9.218 0.956 -11.982 1.00 96.12 268 GLN A N 1
ATOM 2134 C CA . GLN A 1 268 ? -10.604 0.830 -12.446 1.00 96.12 268 GLN A CA 1
ATOM 2135 C C . GLN A 1 268 ? -11.444 -0.070 -11.524 1.00 96.12 268 GLN A C 1
ATOM 2137 O O . GLN A 1 268 ? -12.585 0.259 -11.192 1.00 96.12 268 GLN A O 1
ATOM 2142 N N . GLN A 1 269 ? -10.882 -1.189 -11.059 1.00 97.75 269 GLN A N 1
ATOM 2143 C CA . GLN A 1 269 ? -11.582 -2.096 -10.149 1.00 97.75 269 GLN A CA 1
ATOM 2144 C C . GLN A 1 269 ? -11.927 -1.422 -8.809 1.00 97.75 269 GLN A C 1
ATOM 2146 O O . GLN A 1 269 ? -13.006 -1.661 -8.259 1.00 97.75 269 GLN A O 1
ATOM 2151 N N . SER A 1 270 ? -11.045 -0.573 -8.277 1.00 96.31 270 SER A N 1
ATOM 2152 C CA . SER A 1 270 ? -11.276 0.135 -7.015 1.00 96.31 270 SER A CA 1
ATOM 2153 C C . SER A 1 270 ? -12.412 1.160 -7.129 1.00 96.31 270 SER A C 1
ATOM 2155 O O . SER A 1 270 ? -13.211 1.276 -6.195 1.00 96.31 270 SER A O 1
ATOM 2157 N N . ILE A 1 271 ? -12.566 1.819 -8.287 1.00 97.62 271 ILE A N 1
ATOM 2158 C CA . ILE A 1 271 ? -13.726 2.669 -8.601 1.00 97.62 271 ILE A CA 1
ATOM 2159 C C . ILE A 1 271 ? -15.017 1.847 -8.577 1.00 97.62 271 ILE A C 1
ATOM 2161 O O . ILE A 1 271 ? -15.980 2.233 -7.912 1.00 97.62 271 ILE A O 1
ATOM 2165 N N . ASP A 1 272 ? -15.050 0.698 -9.251 1.00 98.12 272 ASP A N 1
ATOM 2166 C CA . ASP A 1 272 ? -16.256 -0.136 -9.323 1.00 98.12 272 ASP A CA 1
ATOM 2167 C C . ASP A 1 272 ? -16.676 -0.660 -7.940 1.00 98.12 272 ASP A C 1
ATOM 2169 O O . ASP A 1 272 ? -17.862 -0.654 -7.582 1.00 98.12 272 ASP A O 1
ATOM 2173 N N . LEU A 1 273 ? -15.697 -1.065 -7.123 1.00 98.00 273 LEU A N 1
ATOM 2174 C CA . LEU A 1 273 ? -15.912 -1.456 -5.729 1.00 98.00 273 LEU A CA 1
ATOM 2175 C C . LEU A 1 273 ? -16.439 -0.287 -4.888 1.00 98.00 273 LEU A C 1
ATOM 2177 O O . LEU A 1 273 ? -17.345 -0.482 -4.070 1.00 98.00 273 LEU A O 1
ATOM 2181 N N . TRP A 1 274 ? -15.913 0.922 -5.098 1.00 98.25 274 TRP A N 1
ATOM 2182 C CA . TRP A 1 274 ? -16.370 2.122 -4.402 1.00 98.25 274 TRP A CA 1
ATOM 2183 C C . TRP A 1 274 ? -17.803 2.496 -4.779 1.00 98.25 274 TRP A C 1
ATOM 2185 O O . TRP A 1 274 ? -18.620 2.717 -3.891 1.00 98.25 274 TRP A O 1
ATOM 2195 N N . ILE A 1 275 ? -18.160 2.448 -6.066 1.00 97.75 275 ILE A N 1
ATOM 2196 C CA . ILE A 1 275 ? -19.544 2.631 -6.538 1.00 97.75 275 ILE A CA 1
ATOM 2197 C C . ILE A 1 275 ? -20.478 1.595 -5.892 1.00 97.75 275 ILE A C 1
ATOM 2199 O O . ILE A 1 275 ? -21.620 1.896 -5.530 1.00 97.75 275 ILE A O 1
ATOM 2203 N N . GLY A 1 276 ? -20.011 0.353 -5.737 1.00 98.19 276 GLY A N 1
ATOM 2204 C CA . GLY A 1 276 ? -20.735 -0.689 -5.012 1.00 98.19 276 GLY A CA 1
ATOM 2205 C C . GLY A 1 276 ? -21.007 -0.312 -3.552 1.00 98.19 276 GLY A C 1
ATOM 2206 O O . GLY A 1 276 ? -22.139 -0.463 -3.080 1.00 98.19 276 GLY A O 1
ATOM 2207 N N . TYR A 1 277 ? -19.991 0.203 -2.857 1.00 98.31 277 TYR A N 1
ATOM 2208 C CA . TYR A 1 277 ? -20.105 0.678 -1.478 1.00 98.31 277 TYR A CA 1
ATOM 2209 C C . TYR A 1 277 ? -21.023 1.904 -1.360 1.00 98.31 277 TYR A C 1
ATOM 2211 O O . TYR A 1 277 ? -21.944 1.888 -0.544 1.00 98.31 277 TYR A O 1
ATOM 2219 N N . ASP A 1 278 ? -20.855 2.908 -2.218 1.00 97.88 278 ASP A N 1
ATOM 2220 C CA . ASP A 1 278 ? -21.704 4.100 -2.285 1.00 97.88 278 ASP A CA 1
ATOM 2221 C C . ASP A 1 278 ? -23.190 3.727 -2.418 1.00 97.88 278 ASP A C 1
ATOM 2223 O O . ASP A 1 278 ? -24.035 4.125 -1.608 1.00 97.88 278 ASP A O 1
ATOM 2227 N N . ARG A 1 279 ? -23.515 2.851 -3.377 1.00 98.00 279 ARG A N 1
ATOM 2228 C CA . ARG A 1 279 ? -24.885 2.362 -3.580 1.00 98.00 279 ARG A CA 1
ATOM 2229 C C . ARG A 1 279 ? -25.418 1.638 -2.345 1.00 98.00 279 ARG A C 1
ATOM 2231 O O . ARG A 1 279 ? -26.610 1.734 -2.035 1.00 98.00 279 ARG A O 1
ATOM 2238 N N . HIS A 1 280 ? -24.562 0.884 -1.660 1.00 97.75 280 HIS A N 1
ATOM 2239 C CA . HIS A 1 280 ? -24.923 0.192 -0.431 1.00 97.75 280 HIS A CA 1
ATOM 2240 C C . HIS A 1 280 ? -25.238 1.178 0.703 1.00 97.75 280 HIS A C 1
ATOM 2242 O O . HIS A 1 280 ? -26.265 1.009 1.364 1.00 97.75 280 HIS A O 1
ATOM 2248 N N . VAL A 1 281 ? -24.438 2.232 0.885 1.00 96.88 281 VAL A N 1
ATOM 2249 C CA . VAL A 1 281 ? -24.691 3.278 1.891 1.00 96.88 281 VAL A CA 1
ATOM 2250 C C . VAL A 1 281 ? -26.008 4.002 1.602 1.00 96.88 281 VAL A C 1
ATOM 2252 O O . VAL A 1 281 ? -26.871 4.072 2.477 1.00 96.88 281 VAL A O 1
ATOM 2255 N N . HIS A 1 282 ? -26.248 4.425 0.360 1.00 95.88 282 HIS A N 1
ATOM 2256 C CA . HIS A 1 282 ? -27.517 5.051 -0.032 1.00 95.88 282 HIS A CA 1
ATOM 2257 C C . HIS A 1 282 ? -28.727 4.127 0.159 1.00 95.88 282 HIS A C 1
ATOM 2259 O O . HIS A 1 282 ? -29.822 4.567 0.526 1.00 95.88 282 HIS A O 1
ATOM 2265 N N . LYS A 1 283 ? -28.566 2.821 -0.086 1.00 96.81 283 LYS A N 1
ATOM 2266 C CA . LYS A 1 283 ? -29.609 1.838 0.223 1.00 96.81 283 LYS A CA 1
ATOM 2267 C C . LYS A 1 283 ? -29.852 1.766 1.730 1.00 96.81 283 LYS A C 1
ATOM 2269 O O . LYS A 1 283 ? -31.010 1.822 2.128 1.00 96.81 283 LYS A O 1
ATOM 2274 N N . PHE A 1 284 ? -28.797 1.690 2.542 1.00 94.81 284 PHE A N 1
ATOM 2275 C CA . PHE A 1 284 ? -28.896 1.658 4.001 1.00 94.81 284 PHE A CA 1
ATOM 2276 C C . PHE A 1 284 ? -29.617 2.892 4.552 1.00 94.81 284 PHE A C 1
ATOM 2278 O O . PHE A 1 284 ? -30.530 2.736 5.362 1.00 94.81 284 PHE A O 1
ATOM 2285 N N . ILE A 1 285 ? -29.289 4.092 4.062 1.00 92.31 285 ILE A N 1
ATOM 2286 C CA . ILE A 1 285 ? -29.970 5.334 4.451 1.00 92.31 285 ILE A CA 1
ATOM 2287 C C . ILE A 1 285 ? -31.477 5.219 4.184 1.00 92.31 285 ILE A C 1
ATOM 2289 O O . ILE A 1 285 ? -32.282 5.369 5.105 1.00 92.31 285 ILE A O 1
ATOM 2293 N N . ARG A 1 286 ? -31.866 4.820 2.967 1.00 94.12 286 ARG A N 1
ATOM 2294 C CA . ARG A 1 286 ? -33.283 4.680 2.589 1.00 94.12 286 ARG A CA 1
ATOM 2295 C C . ARG A 1 286 ? -34.037 3.585 3.343 1.00 94.12 286 ARG A C 1
ATOM 2297 O O . ARG A 1 286 ? -35.238 3.711 3.561 1.00 94.12 286 ARG A O 1
ATOM 2304 N N . THR A 1 287 ? -33.381 2.480 3.696 1.00 93.56 287 THR A N 1
ATOM 2305 C CA . THR A 1 287 ? -34.068 1.326 4.303 1.00 93.56 287 THR A CA 1
ATOM 2306 C C . THR A 1 287 ? -34.028 1.317 5.823 1.00 93.56 287 THR A C 1
ATOM 2308 O O . THR A 1 287 ? -34.976 0.856 6.446 1.00 93.56 287 THR A O 1
ATOM 2311 N N . ALA A 1 288 ? -32.934 1.771 6.431 1.00 90.69 288 ALA A N 1
ATOM 2312 C CA . ALA A 1 288 ? -32.742 1.703 7.877 1.00 90.69 288 ALA A CA 1
ATOM 2313 C C . ALA A 1 288 ? -33.014 3.051 8.548 1.00 90.69 288 ALA A C 1
ATOM 2315 O O . ALA A 1 288 ? -33.708 3.091 9.559 1.00 90.69 288 ALA A O 1
ATOM 2316 N N . ILE A 1 289 ? -32.506 4.149 7.982 1.00 90.12 289 ILE A N 1
ATOM 2317 C CA . ILE A 1 289 ? -32.597 5.474 8.610 1.00 90.12 289 ILE A CA 1
ATOM 2318 C C . ILE A 1 289 ? -33.945 6.122 8.295 1.00 90.12 289 ILE A C 1
ATOM 2320 O O . ILE A 1 289 ? -34.658 6.531 9.208 1.00 90.12 289 ILE A O 1
ATOM 2324 N N . ASP A 1 290 ? -34.342 6.173 7.022 1.00 90.94 290 ASP A N 1
ATOM 2325 C CA . ASP A 1 290 ? -35.597 6.824 6.624 1.00 90.94 290 ASP A CA 1
ATOM 2326 C C . ASP A 1 290 ? -36.834 6.142 7.224 1.00 90.94 290 ASP A C 1
ATOM 2328 O O . ASP A 1 290 ? -37.809 6.821 7.568 1.00 90.94 290 ASP A O 1
ATOM 2332 N N . MET A 1 291 ? -36.783 4.814 7.389 1.00 91.69 291 MET A N 1
ATOM 2333 C CA . MET A 1 291 ? -37.856 4.021 7.999 1.00 91.69 291 MET A CA 1
ATOM 2334 C C . MET A 1 291 ? -37.891 4.110 9.533 1.00 91.69 291 MET A C 1
ATOM 2336 O O . MET A 1 291 ? -38.948 3.893 10.121 1.00 91.69 291 MET A O 1
ATOM 2340 N N . ASP A 1 292 ? -36.782 4.457 10.189 1.00 91.56 292 ASP A N 1
ATOM 2341 C CA . ASP A 1 292 ? -36.678 4.565 11.648 1.00 91.56 292 ASP A CA 1
ATOM 2342 C C . ASP A 1 292 ? -36.011 5.883 12.050 1.00 91.56 292 ASP A C 1
ATOM 2344 O O . ASP A 1 292 ? -35.061 5.881 12.799 1.00 91.56 292 ASP A O 1
ATOM 2348 N N . LYS A 1 293 ? -36.481 7.048 11.595 1.00 86.69 293 LYS A N 1
ATOM 2349 C CA . LYS A 1 293 ? -35.743 8.333 11.729 1.00 86.69 293 LYS A CA 1
ATOM 2350 C C . LYS A 1 293 ? -35.154 8.653 13.117 1.00 86.69 293 LYS A C 1
ATOM 2352 O O . LYS A 1 293 ? -34.114 9.304 13.200 1.00 86.69 293 LYS A O 1
ATOM 2357 N N . ASN A 1 294 ? -35.808 8.212 14.195 1.00 88.38 294 ASN A N 1
ATOM 2358 C CA . ASN A 1 294 ? -35.417 8.484 15.588 1.00 88.38 294 ASN A CA 1
ATOM 2359 C C . ASN A 1 294 ? -34.720 7.301 16.295 1.00 88.38 294 ASN A C 1
ATOM 2361 O O . ASN A 1 294 ? -34.476 7.365 17.496 1.00 88.38 294 ASN A O 1
ATOM 2365 N N . ARG A 1 295 ? -34.418 6.217 15.576 1.00 89.25 295 ARG A N 1
ATOM 2366 C CA . ARG A 1 295 ? -33.707 5.003 16.044 1.00 89.25 295 ARG A CA 1
ATOM 2367 C C . ARG A 1 295 ? -34.449 4.200 17.095 1.00 89.25 295 ARG A C 1
ATOM 2369 O O . ARG A 1 295 ? -33.863 3.387 17.810 1.00 89.25 295 ARG A O 1
ATOM 2376 N N . VAL A 1 296 ? -35.752 4.425 17.187 1.00 92.50 296 VAL A N 1
ATOM 2377 C CA . VAL A 1 296 ? -36.599 3.845 18.223 1.00 92.50 296 VAL A CA 1
ATOM 2378 C C . VAL A 1 296 ? -36.827 2.369 17.935 1.00 92.50 296 VAL A C 1
ATOM 2380 O O . VAL A 1 296 ? -36.759 1.557 18.858 1.00 92.50 296 VAL A O 1
ATOM 2383 N N . PHE A 1 297 ? -37.070 2.001 16.675 1.00 93.81 297 PHE A N 1
ATOM 2384 C CA . PHE A 1 297 ? -37.275 0.603 16.309 1.00 93.81 297 PHE A CA 1
ATOM 2385 C C . PHE A 1 297 ? -36.002 -0.214 16.537 1.00 93.81 297 PHE A C 1
ATOM 2387 O O . PHE A 1 297 ? -36.055 -1.228 17.228 1.00 93.81 297 PHE A O 1
ATOM 2394 N N . ALA A 1 298 ? -34.848 0.248 16.050 1.00 90.94 298 ALA A N 1
ATOM 2395 C CA . ALA A 1 298 ? -33.582 -0.467 16.204 1.00 90.94 298 ALA A CA 1
ATOM 2396 C C . ALA A 1 298 ? -33.167 -0.639 17.679 1.00 90.94 298 ALA A C 1
ATOM 2398 O O . ALA A 1 298 ? -32.717 -1.716 18.078 1.00 90.94 298 ALA A O 1
ATOM 2399 N N . GLN A 1 299 ? -33.345 0.396 18.511 1.00 92.19 299 GLN A N 1
ATOM 2400 C CA . GLN A 1 299 ? -33.067 0.314 19.951 1.00 92.19 299 GLN A CA 1
ATOM 2401 C C . GLN A 1 299 ? -33.994 -0.681 20.654 1.00 92.19 299 GLN A C 1
ATOM 2403 O O . GLN A 1 299 ? -33.524 -1.535 21.407 1.00 92.19 299 GLN A O 1
ATOM 2408 N N . ARG A 1 300 ? -35.301 -0.615 20.372 1.00 95.44 300 ARG A N 1
ATOM 2409 C CA . ARG A 1 300 ? -36.286 -1.538 20.952 1.00 95.44 300 ARG A CA 1
ATOM 2410 C C . ARG A 1 300 ? -36.091 -2.966 20.473 1.00 95.44 300 ARG A C 1
ATOM 2412 O O . ARG A 1 300 ? -36.261 -3.882 21.264 1.00 95.44 300 ARG A O 1
ATOM 2419 N N . LEU A 1 301 ? -35.694 -3.168 19.219 1.00 95.38 301 LEU A N 1
ATOM 2420 C CA . LEU A 1 301 ? -35.366 -4.488 18.693 1.00 95.38 301 LEU A CA 1
ATOM 2421 C C . LEU A 1 301 ? -34.167 -5.084 19.441 1.00 95.38 301 LEU A C 1
ATOM 2423 O O . LEU A 1 301 ? -34.234 -6.227 19.879 1.00 95.38 301 LEU A O 1
ATOM 2427 N N . ARG A 1 302 ? -33.102 -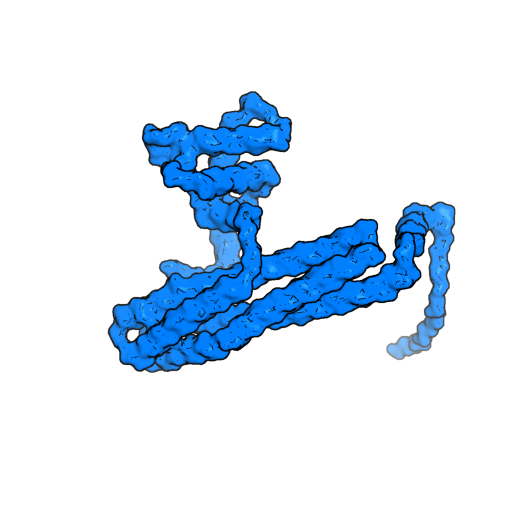4.302 19.667 1.00 95.19 302 ARG A N 1
ATOM 2428 C CA . ARG A 1 302 ? -31.947 -4.745 20.467 1.00 95.19 302 ARG A CA 1
ATOM 2429 C C . ARG A 1 302 ? -32.352 -5.108 21.899 1.00 95.19 302 ARG A C 1
ATOM 2431 O O . ARG A 1 302 ? -31.937 -6.153 22.391 1.00 95.19 302 ARG A O 1
ATOM 2438 N N . GLN A 1 303 ? -33.174 -4.281 22.545 1.00 96.06 303 GLN A N 1
ATOM 2439 C CA . GLN A 1 303 ? -33.710 -4.579 23.876 1.00 96.06 303 GLN A CA 1
ATOM 2440 C C . GLN A 1 303 ? -34.577 -5.848 23.861 1.00 96.06 303 GLN A C 1
ATOM 2442 O O . GLN A 1 303 ? -34.416 -6.707 24.719 1.00 96.06 303 GLN A O 1
ATOM 2447 N N . SER A 1 304 ? -35.428 -6.014 22.845 1.00 96.25 304 SER A N 1
ATOM 2448 C CA . SER A 1 304 ? -36.280 -7.193 22.676 1.00 96.25 304 SER A CA 1
ATOM 2449 C C . SER A 1 304 ? -35.480 -8.482 22.512 1.00 96.25 304 SER A C 1
ATOM 2451 O O . SER A 1 304 ? -35.974 -9.529 22.912 1.00 96.25 304 SER A O 1
ATOM 2453 N N . VAL A 1 305 ? -34.281 -8.434 21.922 1.00 96.69 305 VAL A N 1
ATOM 2454 C CA . VAL A 1 305 ? -33.383 -9.598 21.845 1.00 96.69 305 VAL A CA 1
ATOM 2455 C C . VAL A 1 305 ? -32.836 -9.952 23.230 1.00 96.69 305 VAL A C 1
ATOM 2457 O O . VAL A 1 305 ? -32.766 -11.129 23.569 1.00 96.69 305 VAL A O 1
ATOM 2460 N N . GLN A 1 306 ? -32.489 -8.954 24.049 1.00 96.19 306 GLN A N 1
ATOM 2461 C CA . GLN A 1 306 ? -32.004 -9.180 25.416 1.00 96.19 306 GLN A CA 1
ATOM 2462 C C . GLN A 1 306 ? -33.088 -9.785 26.316 1.00 96.19 306 GLN A C 1
ATOM 2464 O O . GLN A 1 306 ? -32.802 -10.703 27.077 1.00 96.19 306 GLN A O 1
ATOM 2469 N N . THR A 1 307 ? -34.327 -9.305 26.197 1.00 96.81 307 THR A N 1
ATOM 2470 C CA . THR A 1 307 ? -35.468 -9.746 27.017 1.00 96.81 307 THR A CA 1
ATOM 2471 C C . THR A 1 307 ? -36.301 -10.845 26.349 1.00 96.81 307 THR A C 1
ATOM 2473 O O . THR A 1 307 ? -37.415 -11.128 26.783 1.00 96.81 307 THR A O 1
ATOM 2476 N N . TYR A 1 308 ? -35.813 -11.457 25.263 1.00 97.44 308 TYR A N 1
ATOM 2477 C CA . TYR A 1 308 ? -36.591 -12.428 24.482 1.00 97.44 308 TYR A CA 1
ATOM 2478 C C . TYR A 1 308 ? -37.024 -13.638 25.323 1.00 97.44 308 TYR A C 1
ATOM 2480 O O . TYR A 1 308 ? -38.135 -14.140 25.171 1.00 97.44 308 TYR A O 1
ATOM 2488 N N . PHE A 1 309 ? -36.158 -14.090 26.233 1.00 97.38 309 PHE A N 1
ATOM 2489 C CA . PHE A 1 309 ? -36.409 -15.273 27.055 1.00 97.38 309 PHE A CA 1
ATOM 2490 C C . PHE A 1 309 ? -37.390 -15.040 28.211 1.00 97.38 309 PHE A C 1
ATOM 2492 O O . PHE A 1 309 ? -37.888 -16.019 28.763 1.00 97.38 309 PHE A O 1
ATOM 2499 N N . ASP A 1 310 ? -37.723 -13.786 28.530 1.00 97.56 310 ASP A N 1
ATOM 2500 C CA . ASP A 1 310 ? -38.716 -13.464 29.563 1.00 97.56 310 ASP A CA 1
ATOM 2501 C C . ASP A 1 310 ? -40.145 -13.756 29.072 1.00 97.56 310 ASP A C 1
ATOM 2503 O O . ASP A 1 310 ? -41.003 -14.192 29.841 1.00 97.56 310 ASP A O 1
ATOM 2507 N N . ALA A 1 311 ? -40.401 -13.538 27.776 1.00 95.31 311 ALA A N 1
ATOM 2508 C CA . ALA A 1 311 ? -41.671 -13.830 27.113 1.00 95.31 311 ALA A CA 1
ATOM 2509 C C . ALA A 1 311 ? -41.448 -14.179 25.623 1.00 95.31 311 ALA A C 1
ATOM 2511 O O . ALA A 1 311 ? -41.612 -13.317 24.751 1.00 95.31 311 ALA A O 1
ATOM 2512 N N . PRO A 1 312 ? -41.072 -15.435 25.308 1.00 96.12 312 PRO A N 1
ATOM 2513 C CA . PRO A 1 312 ? -40.750 -15.841 23.945 1.00 96.12 312 PRO A CA 1
ATOM 2514 C C . PRO A 1 312 ? -41.959 -15.794 23.011 1.00 96.12 312 PRO A C 1
ATOM 2516 O O . PRO A 1 312 ? -43.087 -16.110 23.392 1.00 96.12 312 PRO A O 1
ATOM 2519 N N . TRP A 1 313 ? -41.704 -15.471 21.749 1.00 96.19 313 TRP A N 1
ATOM 2520 C CA . TRP A 1 313 ? -42.705 -15.450 20.687 1.00 96.19 313 TRP A CA 1
ATOM 2521 C C . TRP A 1 313 ? -42.090 -15.948 19.377 1.00 96.19 313 TRP A C 1
ATOM 2523 O O . TRP A 1 313 ? -40.878 -15.885 19.188 1.00 96.19 313 TRP A O 1
ATOM 2533 N N . ALA A 1 314 ? -42.921 -16.442 18.460 1.00 96.56 314 ALA A N 1
ATOM 2534 C CA . ALA A 1 314 ? -42.479 -16.927 17.155 1.00 96.56 314 ALA A CA 1
ATOM 2535 C C . ALA A 1 314 ? -43.276 -16.268 16.027 1.00 96.56 314 ALA A C 1
ATOM 2537 O O . ALA A 1 314 ? -44.481 -16.041 16.150 1.00 96.56 314 ALA A O 1
ATOM 2538 N N . LEU A 1 315 ? -42.601 -15.990 14.910 1.00 97.00 315 LEU A N 1
ATOM 2539 C CA . LEU A 1 315 ? -43.274 -15.615 13.669 1.00 97.00 315 LEU A CA 1
ATOM 2540 C C . LEU A 1 315 ? -43.971 -16.837 13.071 1.00 97.00 315 LEU A C 1
ATOM 2542 O O . LEU A 1 315 ? -43.426 -17.941 13.066 1.00 97.00 315 LEU A O 1
ATOM 2546 N N . THR A 1 316 ? -45.157 -16.619 12.515 1.00 96.81 316 THR A N 1
ATOM 2547 C CA . THR A 1 316 ? -45.819 -17.609 11.666 1.00 96.81 316 THR A CA 1
ATOM 2548 C C . THR A 1 316 ? -45.416 -17.377 10.213 1.00 96.81 316 THR A C 1
ATOM 2550 O O . THR A 1 316 ? -45.143 -16.252 9.794 1.00 96.81 316 THR A O 1
ATOM 2553 N N . TYR A 1 317 ? -45.350 -18.451 9.436 1.00 96.75 317 TYR A N 1
ATOM 2554 C CA . TYR A 1 317 ? -45.096 -18.391 8.002 1.00 96.75 317 TYR A CA 1
ATOM 2555 C C . TYR A 1 317 ? -45.933 -19.454 7.296 1.00 96.75 317 TYR A C 1
ATOM 2557 O O . TYR A 1 317 ? -46.299 -20.471 7.888 1.00 96.75 317 TYR A O 1
ATOM 2565 N N . ALA A 1 318 ? -46.261 -19.208 6.029 1.00 95.56 318 ALA A N 1
ATOM 2566 C CA . ALA A 1 318 ? -46.976 -20.185 5.224 1.00 95.56 318 ALA A CA 1
ATOM 2567 C C . ALA A 1 318 ? -46.075 -21.405 4.981 1.00 95.56 318 ALA A C 1
ATOM 2569 O O . ALA A 1 318 ? -44.998 -21.281 4.401 1.00 95.56 318 ALA A O 1
ATOM 2570 N N . SER A 1 319 ? -46.529 -22.580 5.410 1.00 92.88 319 SER A N 1
ATOM 2571 C CA . SER A 1 319 ? -45.829 -23.849 5.215 1.00 92.88 319 SER A CA 1
ATOM 2572 C C . SER A 1 319 ? -46.786 -24.846 4.579 1.00 92.88 319 SER A C 1
ATOM 2574 O O . SER A 1 319 ? -47.422 -25.633 5.272 1.00 92.88 319 SER A O 1
ATOM 2576 N N . ALA A 1 320 ? -46.929 -24.766 3.255 1.00 93.81 320 ALA A N 1
ATOM 2577 C CA . ALA A 1 320 ? -47.710 -25.741 2.506 1.00 93.81 320 ALA A CA 1
ATOM 2578 C C . ALA A 1 320 ? -47.026 -27.114 2.542 1.00 93.81 320 ALA A C 1
ATOM 2580 O O . ALA A 1 320 ? -45.797 -27.205 2.444 1.00 93.81 320 ALA A O 1
ATOM 2581 N N . ASP A 1 321 ? -47.827 -28.173 2.641 1.00 90.94 321 ASP A N 1
ATOM 2582 C CA . ASP A 1 321 ? -47.318 -29.538 2.589 1.00 90.94 321 ASP A CA 1
ATOM 2583 C C . ASP A 1 321 ? -46.602 -29.788 1.259 1.00 90.94 321 ASP A C 1
ATOM 2585 O O . ASP A 1 321 ? -47.097 -29.461 0.175 1.00 90.94 321 ASP A O 1
ATOM 2589 N N . ARG A 1 322 ? -45.401 -30.368 1.342 1.00 87.56 322 ARG A N 1
ATOM 2590 C CA . ARG A 1 322 ? -44.653 -30.758 0.146 1.00 87.56 322 ARG A CA 1
ATOM 2591 C C . ARG A 1 322 ? -45.384 -31.899 -0.550 1.00 87.56 322 ARG A C 1
ATOM 2593 O O . ARG A 1 322 ? -45.918 -32.799 0.092 1.00 87.56 322 ARG A O 1
ATOM 2600 N N . LEU A 1 323 ? -45.355 -31.877 -1.877 1.00 86.75 323 LEU A N 1
ATOM 2601 C CA . LEU A 1 323 ? -45.984 -32.894 -2.710 1.00 86.75 323 LEU A CA 1
ATOM 2602 C C . LEU A 1 323 ? -45.363 -34.269 -2.405 1.00 86.75 323 LEU A C 1
ATOM 2604 O O . LEU A 1 323 ? -44.171 -34.480 -2.633 1.00 86.75 323 LEU A O 1
ATOM 2608 N N . ALA A 1 324 ? -46.160 -35.191 -1.863 1.00 79.56 324 ALA A N 1
ATOM 2609 C CA . ALA A 1 324 ? -45.721 -36.550 -1.574 1.00 79.56 324 ALA A CA 1
ATOM 2610 C C . ALA A 1 324 ? -45.530 -37.317 -2.892 1.00 79.56 324 ALA A C 1
ATOM 2612 O O . ALA A 1 324 ? -46.490 -37.768 -3.516 1.00 79.56 324 ALA A O 1
ATOM 2613 N N . GLY A 1 325 ? -44.281 -37.432 -3.346 1.00 77.38 325 GLY A N 1
ATOM 2614 C CA . GLY A 1 325 ? -43.924 -38.288 -4.472 1.00 77.38 325 GLY A CA 1
ATOM 2615 C C . GLY A 1 325 ? -43.910 -39.756 -4.047 1.00 77.38 325 GLY A C 1
ATOM 2616 O O . GLY A 1 325 ? -43.254 -40.107 -3.068 1.00 77.38 325 GLY A O 1
ATOM 2617 N N . TYR A 1 326 ? -44.594 -40.622 -4.797 1.00 66.00 326 TYR A N 1
ATOM 2618 C CA . TYR A 1 326 ? -44.346 -42.062 -4.728 1.00 66.00 326 TYR A CA 1
ATOM 2619 C C . TYR A 1 326 ? -42.908 -42.317 -5.192 1.00 66.00 326 TYR A C 1
ATOM 2621 O O . TYR A 1 326 ? -42.585 -42.068 -6.355 1.00 66.00 326 TYR A O 1
ATOM 2629 N N . ALA A 1 327 ? -42.048 -42.795 -4.290 1.00 61.81 327 ALA A N 1
ATOM 2630 C CA . ALA A 1 327 ? -40.772 -43.383 -4.675 1.00 61.81 327 ALA A CA 1
ATOM 2631 C C . ALA A 1 327 ? -41.068 -44.558 -5.622 1.00 61.81 327 ALA A C 1
ATOM 2633 O O . ALA A 1 327 ? -41.793 -45.481 -5.245 1.00 61.81 327 ALA A O 1
ATOM 2634 N N . ARG A 1 328 ? -40.589 -44.464 -6.866 1.00 54.28 328 ARG A N 1
ATOM 2635 C CA . ARG A 1 328 ? -40.570 -45.583 -7.812 1.00 54.28 328 ARG A CA 1
ATOM 2636 C C . ARG A 1 328 ? -39.322 -46.416 -7.608 1.00 54.28 328 ARG A C 1
ATOM 2638 O O . ARG A 1 328 ? -38.258 -45.793 -7.391 1.00 54.28 328 ARG A O 1
#

Organism: NCBI:txid69218

Foldseek 3Di:
DDDPPDDPVRVVVVCVVLVADDDQDPLLLQLLLLLVVCVVPDDDDFAFLVNSLVSSVVSCVVVVHDPVCSVVVSVVSVVVCVSNQQKDWDAAPVGVVRIGIDGDPVSCVSNCVPPPPDDQDLVVLLVLLVVLLVLLLQLLVQLVVDDDPCSCVPRHVCSLPVRNVVSLVVLVVSVVVLVVVLVVLVVVLVVLCVVQVVVCPVVNVVSLVVSLVSLVSSLVSLVVSLVSSLVSLVSSLVSCVVPPVPVVSNVSSVVSNVSSCVSNVVSVVVSVVSVVVVVVVVVCCVPPCVVCVPCPVVVVVVVCVVCCVVPPDDDDDDDDDDDDDDDD

InterPro domains:
  IPR005582 Chromosome partition protein MukF [NF003615] (1-324)
  IPR033439 Chromosome partition protein MukF, winged-helix domain [PF03882] (3-117)
  IPR033440 Chromosome partition protein MukF, middle domain [PF17192] (121-281)
  IPR033441 Chromosome partition protein MukF, C-terminal domain [PF17193] (283-324)
  IPR036141 MukF, middle domain superfamily [G3DSA:1.20.58.590] (119-311)
  IPR036141 MukF, middle domain superfamily [SSF140570] (119-281)
  IPR036388 Winged helix-like DNA-binding domain superfamily [G3DSA:1.10.10.10] (24-118)
  IPR036390 Winged helix DNA-binding domain superfamily [SSF46785] (8-118)

pLDDT: mean 92.67, std 8.65, range [35.28, 98.31]

Radius of gyration: 28.88 Å; chains: 1; bounding box: 82×63×72 Å

Sequence (328 aa):
MSEFSQTVPELVAWARKNDFSISLPVDRLSFLLAVATLNGERLDGEMSEGELVDAFRHVSDAFEQTSETISVRANNAINDMVRQRLLNRFTSEQAEGNAIYRLTPLGIGITDYYIRQREFSTLRLSMQLSIVAGELKRAADAADENGDEFHWHRNVYAPLKYSVAEIFDSIDLTQRLMDEQQQQVKDDIAQLLNKDWRAAISSCELLLSETSGTLRELQDTLEAAGDKLQANLLRIQDATLAHDDLHFVDRLVFDLQSKLDRIISWGQQSIDLWIGYDRHVHKFIRTAIDMDKNRVFAQRLRQSVQTYFDAPWALTYASADRLAGYAR